Protein AF-A0AA38G8H6-F1 (afdb_monomer_lite)

InterPro domains:
  IPR000591 DEP domain [PF00610] (135-187)
  IPR002109 Glutaredoxin [PF00462] (14-72)
  IPR006869 Domain of unknown function DUF547 [PF04784] (283-342)
  IPR036249 Thioredoxin-like superfamily [SSF52833] (11-94)
  IPR036388 Winged helix-like DNA-binding domain superfamily [G3DSA:1.10.10.10] (117-200)
  IPR036390 Winged helix DNA-binding domain superfamily [SSF46785] (125-184)

Sequence (360 aa):
MNDEREAEEMKGRITLFSRSGCRDCQAIRLFFRERRLKFVEINVDVYPLRRAEVEEKAGTAALPQIFFNEQLFGGIVALNSLRNSGEFEKRLRSVVEKRCPASAPAVPLYGFDDDADDEAADEELKKVNVLRQRLPIQDRFFKMRLLSNCFTGADAVEVLIDELDCGRKKAVEMGKRIAKKNCFSIICRMKMNLKMESIYIGFLNMIQLFPPSVSIFGVLQTIKNPKPAALVAEKIRKIMIAILETYVSDDGCHVDYQRIRLSEEFRRYLNVVQDLQRVDVLALTRAEKLAFFLNIYNSMVIHATIQKVYPDGMLERKEFFNEFLYLIGGYPYSLSEIQNGYSPSKPKTTLQSSETFQAW

Secondary structure (DSSP, 8-state):
----------SS-EEEEE-TT-HHHHHHHHHHHHTT---EEEETTT-TTHHHHHHHHHSS--S-EEEETTEEEESHHHHHHHHHHTHHHHHHHHHHHSPPPTTSPPPP-TTTSS------B-HHHHHHHHHHHHS--EEEEETTEEEEEEEEHHHHHHHHHHHHT--HHHHHHHHHHHHHTT-EEEEE----SSS----EEEEGGG---S-GGG---------BPPPPHHHHHHHHHHHHHHHHHHHB-TTSS-B-HHHHHH-HHHHHHHHHHHHGGG--STTS-HHHHHHHHHHHHHHHHHHHHHHSPPPSSHHHHHHHHHH-EEEETTEEEEHHHHHT---SSS------TTS-----

Organism: Taxus chinensis (NCBI:txid29808)

Structure (mmCIF, N/CA/C/O backbone):
data_AF-A0AA38G8H6-F1
#
_entry.id   AF-A0AA38G8H6-F1
#
loop_
_atom_site.group_PDB
_atom_site.id
_atom_site.type_symbol
_atom_site.label_atom_id
_atom_site.label_alt_id
_atom_site.label_comp_id
_atom_site.label_asym_id
_atom_site.label_entity_id
_atom_site.label_seq_id
_atom_site.pdbx_PDB_ins_code
_atom_site.Cartn_x
_atom_site.Cartn_y
_atom_site.Cartn_z
_atom_site.occupancy
_atom_site.B_iso_or_equiv
_atom_site.auth_seq_id
_atom_site.auth_comp_id
_atom_site.auth_asym_id
_atom_site.auth_atom_id
_atom_site.pdbx_PDB_model_num
ATOM 1 N N . MET A 1 1 ? -31.869 -23.153 33.888 1.00 33.00 1 MET A N 1
ATOM 2 C CA . MET A 1 1 ? -30.405 -23.318 34.044 1.00 33.00 1 MET A CA 1
ATOM 3 C C . MET A 1 1 ? -29.953 -24.222 32.907 1.00 33.00 1 MET A C 1
ATOM 5 O O . MET A 1 1 ? -30.332 -25.378 32.930 1.00 33.00 1 MET A O 1
ATOM 9 N N . ASN A 1 2 ? -29.297 -23.766 31.845 1.00 28.17 2 ASN A N 1
ATOM 10 C CA . ASN A 1 2 ? -28.305 -22.699 31.762 1.00 28.17 2 ASN A CA 1
ATOM 11 C C . ASN A 1 2 ? -28.385 -21.975 30.408 1.00 28.17 2 ASN A C 1
ATOM 13 O O . ASN A 1 2 ? -28.470 -22.627 29.375 1.00 28.17 2 ASN A O 1
ATOM 17 N N . ASP A 1 3 ? -28.331 -20.647 30.498 1.00 31.61 3 ASP A N 1
ATOM 18 C CA . ASP A 1 3 ? -28.136 -19.607 29.483 1.00 31.61 3 ASP A CA 1
ATOM 19 C C . ASP A 1 3 ? -27.525 -20.045 28.133 1.00 31.61 3 ASP A C 1
ATOM 21 O O . ASP A 1 3 ? -26.314 -19.963 27.923 1.00 31.61 3 ASP A O 1
ATOM 25 N N . GLU A 1 4 ? -28.385 -20.341 27.158 1.00 31.81 4 GLU A N 1
ATOM 26 C CA . GLU A 1 4 ? -28.156 -19.946 25.765 1.00 31.81 4 GLU A CA 1
ATOM 27 C C . GLU A 1 4 ? -28.570 -18.474 25.641 1.00 31.81 4 GLU A C 1
ATOM 29 O O . GLU A 1 4 ? -29.695 -18.146 25.273 1.00 31.81 4 GLU A O 1
ATOM 34 N N . ARG A 1 5 ? -27.683 -17.546 26.020 1.00 37.72 5 ARG A N 1
ATOM 35 C CA . ARG A 1 5 ? -27.850 -16.153 25.593 1.00 37.72 5 ARG A CA 1
ATOM 36 C C . ARG A 1 5 ? -27.517 -16.110 24.113 1.00 37.72 5 ARG A C 1
ATOM 38 O O . ARG A 1 5 ? -26.345 -16.025 23.748 1.00 37.72 5 ARG A O 1
ATOM 45 N N . GLU A 1 6 ? -28.556 -16.211 23.289 1.00 38.22 6 GLU A N 1
ATOM 46 C CA . GLU A 1 6 ? -28.556 -15.742 21.909 1.00 38.22 6 GLU A CA 1
ATOM 47 C C . GLU A 1 6 ? -27.757 -14.437 21.866 1.00 38.22 6 GLU A C 1
ATOM 49 O O . GLU A 1 6 ? -28.104 -13.453 22.523 1.00 38.22 6 GLU A O 1
ATOM 54 N N . ALA A 1 7 ? -26.612 -14.449 21.187 1.00 41.38 7 ALA A N 1
ATOM 55 C CA . ALA A 1 7 ? -25.861 -13.232 20.955 1.00 41.38 7 ALA A CA 1
ATOM 56 C C . ALA A 1 7 ? -26.756 -12.340 20.093 1.00 41.38 7 ALA A C 1
ATOM 58 O O . ALA A 1 7 ? -26.840 -12.580 18.891 1.00 41.38 7 ALA A O 1
ATOM 59 N N . GLU A 1 8 ? -27.460 -11.385 20.716 1.00 48.75 8 GLU A N 1
ATOM 60 C CA . GLU A 1 8 ? -28.335 -10.425 20.042 1.00 48.75 8 GLU A CA 1
ATOM 61 C C . GLU A 1 8 ? -27.645 -9.942 18.766 1.00 48.75 8 GLU A C 1
ATOM 63 O O . GLU A 1 8 ? -26.600 -9.281 18.798 1.00 48.75 8 GLU A O 1
ATOM 68 N N . GLU A 1 9 ? -28.182 -10.362 17.624 1.00 56.44 9 GLU A N 1
ATOM 69 C CA . GLU A 1 9 ? -27.594 -10.070 16.331 1.00 56.44 9 GLU A CA 1
ATOM 70 C C . GLU A 1 9 ? -27.786 -8.571 16.078 1.00 56.44 9 GLU A C 1
ATOM 72 O O . GLU A 1 9 ? -28.873 -8.104 15.737 1.00 56.44 9 GLU A O 1
ATOM 77 N N . MET A 1 10 ? -26.740 -7.792 16.364 1.00 65.75 10 MET A N 1
ATOM 78 C CA . MET A 1 10 ? -26.764 -6.336 16.270 1.00 65.75 10 MET A CA 1
ATOM 79 C C . MET A 1 10 ? -27.186 -5.920 14.853 1.00 65.75 10 MET A C 1
ATOM 81 O O . MET A 1 10 ? -26.452 -6.141 13.890 1.00 65.75 10 MET A O 1
ATOM 85 N N . LYS A 1 11 ? -28.382 -5.326 14.721 1.00 75.38 11 LYS A N 1
ATOM 86 C CA . LYS A 1 11 ? -28.947 -4.899 13.425 1.00 75.38 11 LYS A CA 1
ATOM 87 C C . LYS A 1 11 ? -28.261 -3.649 12.862 1.00 75.38 11 LYS A C 1
ATOM 89 O O . LYS A 1 11 ? -28.364 -3.371 11.662 1.00 75.38 11 LYS A O 1
ATOM 94 N N . GLY A 1 12 ? -27.612 -2.877 13.728 1.00 81.25 12 GLY A N 1
ATOM 95 C CA . GLY A 1 12 ? -26.826 -1.695 13.399 1.00 81.25 12 GLY A CA 1
ATOM 96 C C . GLY A 1 12 ? -25.327 -1.975 13.280 1.00 81.25 12 GLY A C 1
ATOM 97 O O . GLY A 1 12 ? -24.876 -3.118 13.258 1.00 81.25 12 GLY A O 1
ATOM 98 N N . ARG A 1 13 ? -24.538 -0.902 13.187 1.00 86.50 13 ARG A N 1
ATOM 99 C CA . ARG A 1 13 ? -23.079 -0.962 13.051 1.00 86.50 13 ARG A CA 1
ATOM 100 C C . ARG A 1 13 ? -22.394 0.037 13.973 1.00 86.50 13 ARG A C 1
ATOM 102 O O . ARG A 1 13 ? -22.798 1.195 14.063 1.00 86.50 13 ARG A O 1
ATOM 109 N N . ILE A 1 14 ? -21.308 -0.410 14.592 1.00 89.19 14 ILE A N 1
ATOM 110 C CA . ILE A 1 14 ? -20.324 0.456 15.240 1.00 89.19 14 ILE A CA 1
ATOM 111 C C . ILE A 1 14 ? -19.177 0.648 14.252 1.00 89.19 14 ILE A C 1
ATOM 113 O O . ILE A 1 14 ? -18.601 -0.342 13.797 1.00 89.19 14 ILE A O 1
ATOM 117 N N . THR A 1 15 ? -18.847 1.894 13.925 1.00 89.81 15 THR A N 1
ATOM 118 C CA . THR A 1 15 ? -17.717 2.219 13.048 1.00 89.81 15 THR A CA 1
ATOM 119 C C . THR A 1 15 ? -16.678 3.015 13.824 1.00 89.81 15 THR A C 1
ATOM 121 O O . THR A 1 15 ? -17.005 4.013 14.465 1.00 89.81 15 THR A O 1
ATOM 124 N N . LEU A 1 16 ? -15.422 2.584 13.763 1.00 90.62 16 LEU A N 1
ATOM 125 C CA . LEU A 1 16 ? -14.282 3.271 14.358 1.00 90.62 16 LEU A CA 1
ATOM 126 C C . LEU A 1 16 ? -13.372 3.791 13.251 1.00 90.62 16 LEU A C 1
ATOM 128 O O . LEU A 1 16 ? -12.768 3.000 12.533 1.00 90.62 16 LEU A O 1
ATOM 132 N N . PHE A 1 17 ? -13.219 5.108 13.157 1.00 90.75 17 PHE A N 1
ATOM 133 C CA . PHE A 1 17 ? -12.153 5.701 12.361 1.00 90.75 17 PHE A CA 1
ATOM 134 C C . PHE A 1 17 ? -10.875 5.781 13.188 1.00 90.75 17 PHE A C 1
ATOM 136 O O . PHE A 1 17 ? -10.857 6.380 14.269 1.00 90.75 17 PHE A O 1
ATOM 143 N N . SER A 1 18 ? -9.807 5.185 12.667 1.00 90.19 18 SER A N 1
ATOM 144 C CA . SER A 1 18 ? -8.531 5.041 13.361 1.00 90.19 18 SER A CA 1
ATOM 1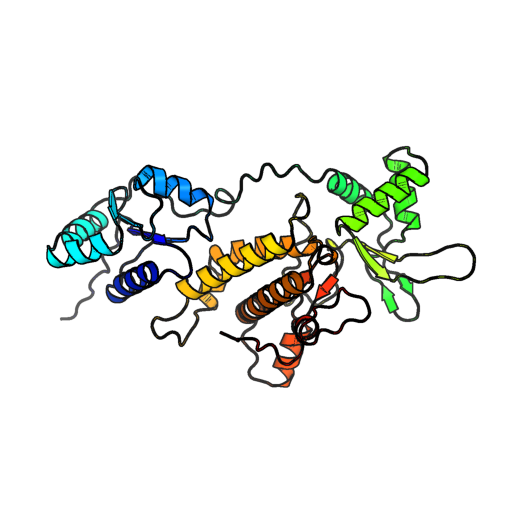45 C C . SER A 1 18 ? -7.351 5.518 12.517 1.00 90.19 18 SER A C 1
ATOM 147 O O . SER A 1 18 ? -7.470 5.821 11.326 1.00 90.19 18 SER A O 1
ATOM 149 N N . ARG A 1 19 ? -6.194 5.615 13.173 1.00 89.75 19 ARG A N 1
ATOM 150 C CA . ARG A 1 19 ? -4.897 5.920 12.567 1.00 89.75 19 ARG A CA 1
ATOM 151 C C . ARG A 1 19 ? -3.846 5.006 13.176 1.00 89.75 19 ARG A C 1
ATOM 153 O O . ARG A 1 19 ? -3.903 4.730 14.376 1.00 89.75 19 ARG A O 1
ATOM 160 N N . SER A 1 20 ? -2.869 4.611 12.377 1.00 85.62 20 SER A N 1
ATOM 161 C CA . SER A 1 20 ? -1.755 3.777 12.823 1.00 85.62 20 SER A CA 1
ATOM 162 C C . SER A 1 20 ? -0.884 4.534 13.833 1.00 85.62 20 SER A C 1
ATOM 164 O O . SER A 1 20 ? -0.687 5.749 13.724 1.00 85.62 20 SER A O 1
ATOM 166 N N . GLY A 1 21 ? -0.367 3.833 14.840 1.00 81.44 21 GLY A N 1
ATOM 167 C CA . GLY A 1 21 ? 0.494 4.382 15.890 1.00 81.44 21 GLY A CA 1
ATOM 168 C C . GLY A 1 21 ? -0.210 5.313 16.885 1.00 81.44 21 GLY A C 1
ATOM 169 O O . GLY A 1 21 ? 0.452 6.048 17.619 1.00 81.44 21 GLY A O 1
ATOM 170 N N . CYS A 1 22 ? -1.545 5.332 16.916 1.00 86.19 22 CYS A N 1
ATOM 171 C CA . CYS A 1 22 ? -2.311 6.188 17.818 1.00 86.19 22 CYS A CA 1
ATOM 172 C C . CYS A 1 22 ? -2.702 5.450 19.110 1.00 86.19 22 CYS A C 1
ATOM 174 O O . CYS A 1 22 ? -3.508 4.520 19.086 1.00 86.19 22 CYS A O 1
ATOM 176 N N . ARG A 1 23 ? -2.192 5.929 20.256 1.00 87.12 23 ARG A N 1
ATOM 177 C CA . ARG A 1 23 ? -2.495 5.371 21.591 1.00 87.12 23 ARG A CA 1
ATOM 178 C C . ARG A 1 23 ? -3.990 5.391 21.917 1.00 87.12 23 ARG A C 1
ATOM 180 O O . ARG A 1 23 ? -4.519 4.416 22.439 1.00 87.12 23 ARG A O 1
ATOM 187 N N . ASP A 1 24 ? -4.682 6.467 21.551 1.00 89.38 24 ASP A N 1
ATOM 188 C CA . ASP A 1 24 ? -6.121 6.602 21.798 1.00 89.38 24 ASP A CA 1
ATOM 189 C C . ASP A 1 24 ? -6.939 5.608 20.960 1.00 89.38 24 ASP A C 1
ATOM 191 O O . ASP A 1 24 ? -7.920 5.050 21.447 1.00 89.38 24 ASP A O 1
ATOM 195 N N . CYS A 1 25 ? -6.519 5.333 19.716 1.00 88.44 25 CYS A N 1
ATOM 196 C CA . CYS A 1 25 ? -7.152 4.304 18.884 1.00 88.44 25 CYS A CA 1
ATOM 197 C C . CYS A 1 25 ? -6.988 2.920 19.518 1.00 88.44 25 CYS A C 1
ATOM 199 O O . CYS A 1 25 ? -7.953 2.161 19.592 1.00 88.44 25 CYS A O 1
ATOM 201 N N . GLN A 1 26 ? -5.791 2.614 20.027 1.00 86.81 26 GLN A N 1
ATOM 202 C CA . GLN A 1 26 ? -5.511 1.350 20.707 1.00 86.81 26 GLN A CA 1
ATOM 203 C C . GLN A 1 26 ? -6.385 1.167 21.957 1.00 86.81 26 GLN A C 1
ATOM 205 O O . GLN A 1 26 ? -6.967 0.101 22.140 1.00 86.81 26 GLN A O 1
ATOM 210 N N . ALA A 1 27 ? -6.550 2.214 22.772 1.00 88.25 27 ALA A N 1
ATOM 211 C CA . ALA A 1 27 ? -7.408 2.165 23.955 1.00 88.25 27 ALA A CA 1
ATOM 212 C C . ALA A 1 27 ? -8.880 1.864 23.608 1.00 88.25 27 ALA A C 1
ATOM 214 O O . ALA A 1 27 ? -9.531 1.083 24.300 1.00 88.25 27 ALA A O 1
ATOM 215 N N . ILE A 1 28 ? -9.405 2.435 22.516 1.00 89.00 28 ILE A N 1
ATOM 216 C CA . ILE A 1 28 ? -10.780 2.162 22.059 1.00 89.00 28 ILE A CA 1
ATOM 217 C C . ILE A 1 28 ? -10.918 0.732 21.526 1.00 89.00 28 ILE A C 1
ATOM 219 O O . ILE A 1 28 ? -11.908 0.068 21.835 1.00 89.00 28 ILE A O 1
ATOM 223 N N . ARG A 1 29 ? -9.936 0.240 20.754 1.00 88.00 29 ARG A N 1
ATOM 224 C CA . ARG A 1 29 ? -9.929 -1.147 20.255 1.00 88.00 29 ARG A CA 1
ATOM 225 C C . ARG A 1 29 ? -10.005 -2.138 21.416 1.00 88.00 29 ARG A C 1
ATOM 227 O O . ARG A 1 29 ? -10.870 -3.011 21.398 1.00 88.00 29 ARG A O 1
ATOM 234 N N . LEU A 1 30 ? -9.152 -1.960 22.429 1.00 87.06 30 LEU A N 1
ATOM 235 C CA . LEU A 1 30 ? -9.146 -2.790 23.637 1.00 87.06 30 LEU A CA 1
ATOM 236 C C . LEU A 1 30 ? -10.503 -2.740 24.342 1.00 87.06 30 LEU A C 1
ATOM 238 O O . LEU A 1 30 ? -11.101 -3.780 24.593 1.00 87.06 30 LEU A O 1
ATOM 242 N N . PHE A 1 31 ? -11.059 -1.544 24.545 1.00 87.94 31 PHE A N 1
ATOM 243 C CA . PHE A 1 31 ? -12.364 -1.383 25.185 1.00 87.94 31 PHE A CA 1
ATOM 244 C C . PHE A 1 31 ? -13.502 -2.116 24.447 1.00 87.94 31 PHE A C 1
ATOM 246 O O . PHE A 1 31 ? -14.348 -2.759 25.073 1.00 87.94 31 PHE A O 1
ATOM 253 N N . PHE A 1 32 ? -13.544 -2.045 23.112 1.00 88.06 32 PHE A N 1
ATOM 254 C CA . PHE A 1 32 ? -14.550 -2.766 22.329 1.00 88.06 32 PHE A CA 1
ATOM 255 C C . PHE A 1 32 ? -14.337 -4.285 22.349 1.00 88.06 32 PHE A C 1
ATOM 257 O O . PHE A 1 32 ? -15.322 -5.024 22.427 1.00 88.06 32 PHE A O 1
ATOM 264 N N . ARG A 1 33 ? -13.081 -4.754 22.335 1.00 85.25 33 ARG A N 1
ATOM 265 C CA . ARG A 1 33 ? -12.733 -6.181 22.449 1.00 85.25 33 ARG A CA 1
ATOM 266 C C . ARG A 1 33 ? -13.090 -6.755 23.820 1.00 85.25 33 ARG A C 1
ATOM 268 O O . ARG A 1 33 ? -13.756 -7.787 23.875 1.00 85.25 33 ARG A O 1
ATOM 275 N N . GLU A 1 34 ? -12.754 -6.055 24.904 1.00 86.31 34 GLU A N 1
ATOM 276 C CA . GLU A 1 34 ? -13.102 -6.431 26.284 1.00 86.31 34 GLU A CA 1
ATOM 277 C C . GLU A 1 34 ? -14.615 -6.618 26.455 1.00 86.31 34 GLU A C 1
ATOM 279 O O . GLU A 1 34 ? -15.073 -7.563 27.099 1.00 86.31 34 GLU A O 1
ATOM 284 N N . ARG A 1 35 ? -15.410 -5.750 25.819 1.00 84.44 35 ARG A N 1
ATOM 285 C CA . ARG A 1 35 ? -16.879 -5.818 25.830 1.00 84.44 35 ARG A CA 1
ATOM 286 C C . ARG A 1 35 ? -17.479 -6.748 24.775 1.00 84.44 35 ARG A C 1
ATOM 288 O O . ARG A 1 35 ? -18.701 -6.835 24.684 1.00 84.44 35 ARG A O 1
ATOM 295 N N . ARG A 1 36 ? -16.648 -7.440 23.987 1.00 84.62 36 ARG A N 1
ATOM 296 C CA . ARG A 1 36 ? -17.052 -8.346 22.896 1.00 84.62 36 ARG A CA 1
ATOM 297 C C . ARG A 1 36 ? -17.989 -7.688 21.876 1.00 84.62 36 ARG A C 1
ATOM 299 O O . ARG A 1 36 ? -18.869 -8.340 21.313 1.00 84.62 36 ARG A O 1
ATOM 306 N N . LEU A 1 37 ? -17.802 -6.392 21.628 1.00 85.75 37 LEU A N 1
ATOM 307 C CA . LEU A 1 37 ? -18.595 -5.643 20.660 1.00 85.75 37 LEU A CA 1
ATOM 308 C C . LEU A 1 37 ? -18.069 -5.890 19.246 1.00 85.75 37 LEU A C 1
ATOM 310 O O . LEU A 1 37 ? -16.871 -5.783 18.987 1.00 85.75 37 LEU A O 1
ATOM 314 N N . LYS A 1 38 ? -18.973 -6.183 18.309 1.00 85.06 38 LYS A N 1
ATOM 315 C CA . LYS A 1 38 ? -18.641 -6.238 16.881 1.00 85.06 38 LYS A CA 1
ATOM 316 C C . LYS A 1 38 ? -18.587 -4.810 16.336 1.00 85.06 38 LYS A C 1
ATOM 318 O O . LYS A 1 38 ? -19.580 -4.089 16.399 1.00 85.06 38 LYS A O 1
ATOM 323 N N . PHE A 1 39 ? -17.444 -4.407 15.791 1.00 88.44 39 PHE A N 1
ATOM 324 C CA . PHE A 1 39 ? -17.262 -3.099 15.163 1.00 88.44 39 PHE A CA 1
ATOM 325 C C . PHE A 1 39 ? -16.478 -3.219 13.854 1.00 88.44 39 PHE A C 1
ATOM 327 O O . PHE A 1 39 ? -15.740 -4.181 13.645 1.00 88.44 39 PHE A O 1
ATOM 334 N N . VAL A 1 40 ? -16.664 -2.238 12.974 1.00 86.94 40 VAL A N 1
ATOM 335 C CA . VAL A 1 40 ? -15.916 -2.077 11.726 1.00 86.94 40 VAL A CA 1
ATOM 336 C C . VAL A 1 40 ? -14.875 -0.992 11.940 1.00 86.94 40 VAL A C 1
ATOM 338 O O . VAL A 1 40 ? -15.208 0.126 12.331 1.00 86.94 40 VAL A O 1
ATOM 341 N N . GLU A 1 41 ? -13.616 -1.317 11.685 1.00 87.06 41 GLU A N 1
ATOM 342 C CA . GLU A 1 41 ? -12.522 -0.359 11.761 1.00 87.06 41 GLU A CA 1
ATOM 343 C C . GLU A 1 41 ? -12.187 0.190 10.371 1.00 87.06 41 GLU A C 1
ATOM 345 O O . GLU A 1 41 ? -12.021 -0.568 9.419 1.00 87.06 41 GLU A O 1
ATOM 350 N N . ILE A 1 42 ? -12.067 1.513 10.260 1.00 87.94 42 ILE A N 1
ATOM 351 C CA . ILE A 1 42 ? -11.634 2.212 9.051 1.00 87.94 42 ILE A CA 1
ATOM 352 C C . ILE A 1 42 ? -10.355 2.974 9.390 1.00 87.94 42 ILE A C 1
ATOM 354 O O . ILE A 1 42 ? -10.391 4.073 9.949 1.00 87.94 42 ILE A O 1
ATOM 358 N N . ASN A 1 43 ? -9.207 2.381 9.061 1.00 87.12 43 ASN A N 1
ATOM 359 C CA . ASN A 1 43 ? -7.915 3.029 9.260 1.00 87.12 43 ASN A CA 1
ATOM 360 C C . ASN A 1 43 ? -7.641 4.016 8.117 1.00 87.12 43 ASN A C 1
ATOM 362 O O . ASN A 1 43 ? -7.499 3.620 6.961 1.00 87.12 43 ASN A O 1
ATOM 366 N N . VAL A 1 44 ? -7.529 5.303 8.435 1.00 86.75 44 VAL A N 1
ATOM 367 C CA . VAL A 1 44 ? -7.352 6.375 7.443 1.00 86.75 44 VAL A CA 1
ATOM 368 C C . VAL A 1 44 ? -5.983 6.319 6.747 1.00 86.75 44 VAL A C 1
ATOM 370 O O . VAL A 1 44 ? -5.846 6.815 5.633 1.00 86.75 44 VAL A O 1
ATOM 373 N N . ASP A 1 45 ? -4.975 5.667 7.335 1.00 82.56 45 ASP A N 1
ATOM 374 C CA . ASP A 1 45 ? -3.697 5.435 6.646 1.00 82.56 45 ASP A CA 1
ATOM 375 C C . ASP A 1 45 ? -3.815 4.362 5.554 1.00 82.56 45 ASP A C 1
ATOM 377 O O . ASP A 1 45 ? -3.072 4.398 4.573 1.00 82.56 45 ASP A O 1
ATOM 381 N N . VAL A 1 46 ? -4.749 3.419 5.723 1.00 79.44 46 VAL A N 1
ATOM 382 C CA . VAL A 1 46 ? -5.079 2.391 4.725 1.00 79.44 46 VAL A CA 1
ATOM 383 C C . VAL A 1 46 ? -6.086 2.932 3.713 1.00 79.44 46 VAL A C 1
ATOM 385 O O . VAL A 1 46 ? -5.978 2.601 2.538 1.00 79.44 46 VAL A O 1
ATOM 388 N N . TYR A 1 47 ? -7.028 3.779 4.146 1.00 81.88 47 TYR A N 1
ATOM 389 C CA . TYR A 1 47 ? -8.073 4.415 3.333 1.00 81.88 47 TYR A CA 1
ATOM 390 C C . TYR A 1 47 ? -7.945 5.955 3.342 1.00 81.88 47 TYR A C 1
ATOM 392 O O . TYR A 1 47 ? -8.754 6.626 3.990 1.00 81.88 47 TYR A O 1
ATOM 400 N N . PRO A 1 48 ? -6.978 6.554 2.618 1.00 79.19 48 PRO A N 1
ATOM 401 C CA . PRO A 1 48 ? -6.744 8.001 2.665 1.00 79.19 48 PRO A CA 1
ATOM 402 C C . PRO A 1 48 ? -7.961 8.855 2.281 1.00 79.19 48 PRO A C 1
ATOM 404 O O . PRO A 1 48 ? -8.210 9.879 2.917 1.00 79.19 48 PRO A O 1
ATOM 407 N N . LEU A 1 49 ? -8.759 8.420 1.296 1.00 79.38 49 LEU A N 1
ATOM 408 C CA . LEU A 1 49 ? -9.961 9.133 0.829 1.00 79.38 49 LEU A CA 1
ATOM 409 C C . LEU A 1 49 ? -11.038 9.261 1.912 1.00 79.38 49 LEU A C 1
ATOM 411 O O . LEU A 1 49 ? -11.768 10.249 1.966 1.00 79.38 49 LEU A O 1
ATOM 415 N N . ARG A 1 50 ? -11.093 8.298 2.836 1.00 82.12 50 ARG A N 1
ATOM 416 C CA . ARG A 1 50 ? -12.053 8.301 3.945 1.00 82.12 50 ARG A CA 1
ATOM 417 C C . ARG A 1 50 ? -11.757 9.401 4.969 1.00 82.12 50 ARG A C 1
ATOM 419 O O . ARG A 1 50 ? -12.599 9.676 5.815 1.00 82.12 50 ARG A O 1
ATOM 426 N N . ARG A 1 51 ? -10.608 10.085 4.881 1.00 83.81 51 ARG A N 1
ATOM 427 C CA . ARG A 1 51 ? -10.310 11.265 5.708 1.00 83.81 51 ARG A CA 1
ATOM 428 C C . ARG A 1 51 ? -11.301 12.402 5.472 1.00 83.81 51 ARG A C 1
ATOM 430 O O . ARG A 1 51 ? -11.727 13.020 6.441 1.00 83.81 51 ARG A O 1
ATOM 437 N N . ALA A 1 52 ? -11.676 12.638 4.213 1.00 84.88 52 ALA A N 1
ATOM 438 C CA . ALA A 1 52 ? -12.648 13.668 3.856 1.00 84.88 52 ALA A CA 1
ATOM 439 C C . ALA A 1 52 ? -14.030 13.352 4.448 1.00 84.88 52 ALA A C 1
ATOM 441 O O . ALA A 1 52 ? -14.675 14.233 5.003 1.00 84.88 52 ALA A O 1
ATOM 442 N N . GLU A 1 53 ? -14.434 12.076 4.430 1.00 83.94 53 GLU A N 1
ATOM 443 C CA . GLU A 1 53 ? -15.683 11.628 5.059 1.00 83.94 53 GLU A CA 1
ATOM 444 C C . GLU A 1 53 ? -15.680 11.869 6.576 1.00 83.94 53 GLU A C 1
ATOM 446 O O . GLU A 1 53 ? -16.694 12.283 7.137 1.00 83.94 53 GLU A O 1
ATOM 451 N N . VAL A 1 54 ? -14.549 11.637 7.255 1.00 85.62 54 VAL A N 1
ATOM 452 C CA . VAL A 1 54 ? -14.423 11.942 8.690 1.00 85.62 54 VAL A CA 1
ATOM 453 C C . VAL A 1 54 ? -14.578 13.436 8.937 1.00 85.62 54 VAL A C 1
ATOM 455 O O . VAL A 1 54 ? -15.294 13.825 9.851 1.00 85.62 54 VAL A O 1
ATOM 458 N N . GLU A 1 55 ? -13.932 14.271 8.132 1.00 87.44 55 GLU A N 1
ATOM 459 C CA . GLU A 1 55 ? -13.983 15.721 8.302 1.00 87.44 55 GLU A CA 1
ATOM 460 C C . GLU A 1 55 ? -15.388 16.281 8.041 1.00 87.44 55 GLU A C 1
ATOM 462 O O . GLU A 1 55 ? -15.876 17.087 8.830 1.00 87.44 55 GLU A O 1
ATOM 467 N N . GLU A 1 56 ? -16.081 15.775 7.018 1.00 86.69 56 GLU A N 1
ATOM 468 C CA . GLU A 1 56 ? -17.468 16.128 6.702 1.00 86.69 56 GLU A CA 1
ATOM 469 C C . GLU A 1 56 ? -18.441 15.691 7.808 1.00 86.69 56 GLU A C 1
ATOM 471 O O . GLU A 1 56 ? -19.259 16.486 8.272 1.00 86.69 56 GLU A O 1
ATOM 476 N N . LYS A 1 57 ? -18.351 14.434 8.266 1.00 83.75 57 LYS A N 1
ATOM 477 C CA . LYS A 1 57 ? -19.317 13.865 9.222 1.00 83.75 57 LYS A CA 1
ATOM 478 C C . LYS A 1 57 ? -19.023 14.218 10.677 1.00 83.75 57 LYS A C 1
ATOM 480 O O . LYS A 1 57 ? -19.952 14.334 11.474 1.00 83.75 57 LYS A O 1
ATOM 485 N N . ALA A 1 58 ? -17.750 14.335 11.051 1.00 83.38 58 ALA A N 1
ATOM 486 C CA . ALA A 1 58 ? -17.339 14.634 12.422 1.00 83.38 58 ALA A CA 1
ATOM 487 C C . ALA A 1 58 ? -17.079 16.128 12.664 1.00 83.38 58 ALA A C 1
ATOM 489 O O . ALA A 1 58 ? -16.961 16.539 13.818 1.00 83.38 58 ALA A O 1
ATOM 490 N N . GLY A 1 59 ? -16.950 16.936 11.604 1.00 83.44 59 GLY A N 1
ATOM 491 C CA . GLY A 1 59 ? -16.561 18.347 11.695 1.00 83.44 59 GLY A CA 1
ATOM 492 C C . GLY A 1 59 ? -15.113 18.558 12.156 1.00 83.44 59 GLY A C 1
ATOM 493 O O . GLY A 1 59 ? -14.723 19.672 12.500 1.00 83.44 59 GLY A O 1
ATOM 494 N N . THR A 1 60 ? -14.312 17.492 12.225 1.00 83.00 60 THR A N 1
ATOM 495 C CA . THR A 1 60 ? -12.912 17.538 12.649 1.00 83.00 60 THR A CA 1
ATOM 496 C C . THR A 1 60 ? -12.099 16.435 11.983 1.00 83.00 60 THR A C 1
ATOM 498 O O . THR A 1 60 ? -12.569 15.313 11.820 1.00 83.00 60 THR A O 1
ATOM 501 N N . ALA A 1 61 ? -10.839 16.732 11.664 1.00 82.62 61 ALA A N 1
ATOM 502 C CA . ALA A 1 61 ? -9.867 15.749 11.186 1.00 82.62 61 ALA A CA 1
ATOM 503 C C . ALA A 1 61 ? -9.178 14.964 12.328 1.00 82.62 61 ALA A C 1
ATOM 505 O O . ALA A 1 61 ? -8.286 14.143 12.080 1.00 82.62 61 ALA A O 1
ATOM 506 N N . ALA A 1 62 ? -9.536 15.233 13.591 1.00 85.88 62 ALA A N 1
ATOM 507 C CA . ALA A 1 62 ? -8.972 14.546 14.747 1.00 85.88 62 ALA A CA 1
ATOM 508 C C . ALA A 1 62 ? -9.471 13.094 14.819 1.00 85.88 62 ALA A C 1
ATOM 510 O O . ALA A 1 62 ? -10.666 12.841 14.720 1.00 85.88 62 ALA A O 1
ATOM 511 N N . LEU A 1 63 ? -8.553 12.150 15.045 1.00 87.94 63 LEU A N 1
ATOM 512 C CA . LEU A 1 63 ? -8.836 10.721 15.242 1.00 87.94 63 LEU A CA 1
ATOM 513 C C . LEU A 1 63 ? -8.327 10.298 16.626 1.00 87.94 63 LEU A C 1
ATOM 515 O O . LEU A 1 63 ? -7.302 10.847 17.050 1.00 87.94 63 LEU A O 1
ATOM 519 N N . PRO A 1 64 ? -8.949 9.306 17.288 1.00 90.88 64 PRO A N 1
ATOM 520 C CA . PRO A 1 64 ? -10.047 8.447 16.809 1.00 90.88 64 PRO A CA 1
ATOM 521 C C . PRO A 1 64 ? -11.427 9.118 16.801 1.00 90.88 64 PRO A C 1
ATOM 523 O O . PRO A 1 64 ? -11.676 10.015 17.602 1.00 90.88 64 PRO A O 1
ATOM 526 N N . GLN A 1 65 ? -12.336 8.626 15.949 1.00 91.19 65 GLN A N 1
ATOM 527 C CA . GLN A 1 65 ? -13.765 8.979 15.971 1.00 91.19 65 GLN A CA 1
ATOM 528 C C . GLN A 1 65 ? -14.634 7.724 15.911 1.00 91.19 65 GLN A C 1
ATOM 530 O O . GLN A 1 65 ? -14.451 6.873 15.040 1.00 91.19 65 GLN A O 1
ATOM 535 N N . ILE A 1 66 ? -15.590 7.618 16.831 1.00 90.94 66 ILE A N 1
ATOM 536 C CA . ILE A 1 66 ? -16.555 6.522 16.908 1.00 90.94 66 ILE A CA 1
ATOM 537 C C . ILE A 1 66 ? -17.890 6.998 16.336 1.00 90.94 66 ILE A C 1
ATOM 539 O O . ILE A 1 66 ? -18.381 8.075 16.682 1.00 90.94 66 ILE A O 1
ATOM 543 N N . PHE A 1 67 ? -18.503 6.153 15.516 1.00 89.19 67 PHE A N 1
ATOM 544 C CA . PHE A 1 67 ? -19.861 6.310 15.019 1.00 89.19 67 PHE A CA 1
ATOM 545 C C . PHE A 1 67 ? -20.713 5.113 15.429 1.00 89.19 67 PHE A C 1
ATOM 547 O O . PHE A 1 67 ? -20.298 3.957 15.329 1.00 89.19 67 PHE A O 1
ATOM 554 N N . PHE A 1 68 ? -21.934 5.410 15.854 1.00 87.44 68 PHE A N 1
ATOM 555 C CA . PHE A 1 68 ? -22.993 4.435 16.061 1.00 87.44 68 PHE A CA 1
ATOM 556 C C . PHE A 1 68 ? -24.027 4.649 14.962 1.00 87.44 68 PHE A C 1
ATOM 558 O O . PHE A 1 68 ? -24.753 5.645 14.979 1.00 87.44 68 PHE A O 1
ATOM 565 N N . ASN A 1 69 ? -24.082 3.739 13.989 1.00 85.56 69 ASN A N 1
ATOM 566 C CA . ASN A 1 69 ? -24.812 3.942 12.740 1.00 85.56 69 ASN A CA 1
ATOM 567 C C . ASN A 1 69 ? -24.356 5.246 12.048 1.00 85.56 69 ASN A C 1
ATOM 569 O O . ASN A 1 69 ? -23.202 5.360 11.647 1.00 85.56 69 ASN A O 1
ATOM 573 N N . GLU A 1 70 ? -25.237 6.235 11.920 1.00 82.44 70 GLU A N 1
ATOM 574 C CA . GLU A 1 70 ? -24.951 7.562 11.348 1.00 82.44 70 GLU A CA 1
ATOM 575 C C . GLU A 1 70 ? -24.561 8.614 12.399 1.00 82.44 70 GLU A C 1
ATOM 577 O O . GLU A 1 70 ? -24.105 9.699 12.052 1.00 82.44 70 GLU A O 1
ATOM 582 N N . GLN A 1 71 ? -24.735 8.313 13.689 1.00 83.12 71 GLN A N 1
ATOM 583 C CA . GLN A 1 71 ? -24.530 9.285 14.757 1.00 83.12 71 GLN A CA 1
ATOM 584 C C . GLN A 1 71 ? -23.078 9.295 15.221 1.00 83.12 71 GLN A C 1
ATOM 586 O O . GLN A 1 71 ? -22.552 8.278 15.685 1.00 83.12 71 GLN A O 1
ATOM 591 N N . LEU A 1 72 ? -22.459 10.476 15.173 1.00 85.62 72 LEU A N 1
ATOM 592 C CA . LEU A 1 72 ? -21.162 10.707 15.790 1.00 85.62 72 LEU A CA 1
ATOM 593 C C . LEU A 1 72 ? -21.276 10.531 17.308 1.00 85.62 72 LEU A C 1
ATOM 595 O O . LEU A 1 72 ? -22.104 11.148 17.987 1.00 85.62 72 LEU A O 1
ATOM 599 N N . PHE A 1 73 ? -20.414 9.677 17.837 1.00 84.31 73 PHE A N 1
ATOM 600 C CA . PHE A 1 73 ? -20.215 9.520 19.267 1.00 84.31 73 PHE A CA 1
ATOM 601 C C . PHE A 1 73 ? -19.040 10.366 19.763 1.00 84.31 73 PHE A C 1
ATOM 603 O O . PHE A 1 73 ? -19.107 10.927 20.853 1.00 84.31 73 PHE A O 1
ATOM 610 N N . GLY A 1 74 ? -17.998 10.500 18.938 1.00 86.62 74 GLY A N 1
ATOM 611 C CA . GLY A 1 74 ? -16.800 11.285 19.225 1.00 86.62 74 GLY A CA 1
ATOM 612 C C . GLY A 1 74 ? -15.562 10.414 19.452 1.00 86.62 74 GLY A C 1
ATOM 613 O O . GLY A 1 74 ? -15.564 9.216 19.167 1.00 86.62 74 GLY A O 1
ATOM 614 N N . GLY A 1 75 ? -14.493 11.020 19.968 1.00 87.94 75 GLY A N 1
ATOM 615 C CA . GLY A 1 75 ? -13.231 10.333 20.256 1.00 87.94 75 GLY A CA 1
ATOM 616 C C . GLY A 1 75 ? -13.136 9.741 21.666 1.00 87.94 75 GLY A C 1
ATOM 617 O O . GLY A 1 75 ? -14.131 9.542 22.363 1.00 87.94 75 GLY A O 1
ATOM 618 N N . ILE A 1 76 ? -11.902 9.503 22.119 1.00 85.31 76 ILE A N 1
ATOM 619 C CA . ILE A 1 76 ? -11.619 8.879 23.425 1.00 85.31 76 ILE A CA 1
ATOM 620 C C . ILE A 1 76 ? -12.162 9.692 24.613 1.00 85.31 76 ILE A C 1
ATOM 622 O O . ILE A 1 76 ? -12.642 9.123 25.591 1.00 85.31 76 ILE A O 1
ATOM 626 N N . VAL A 1 77 ? -12.132 11.026 24.523 1.00 86.12 77 VAL A N 1
ATOM 627 C CA . VAL A 1 77 ? -12.625 11.916 25.586 1.00 86.12 77 VAL A CA 1
ATOM 628 C C . VAL A 1 77 ? -14.132 11.748 25.756 1.00 86.12 77 VAL A C 1
ATOM 630 O O . VAL A 1 77 ? -14.600 11.524 26.869 1.00 86.12 77 VAL A O 1
ATOM 633 N N . ALA A 1 78 ? -14.876 11.763 24.646 1.00 85.06 78 ALA A N 1
ATOM 634 C CA . ALA A 1 78 ? -16.316 11.528 24.652 1.00 85.06 78 ALA A CA 1
ATOM 635 C C . ALA A 1 78 ? -16.645 10.132 25.199 1.00 85.06 78 ALA A C 1
ATOM 637 O O . ALA A 1 78 ? -17.531 9.997 26.039 1.00 85.06 78 ALA A O 1
ATOM 638 N N . LEU A 1 79 ? -15.877 9.106 24.813 1.00 85.31 79 LEU A N 1
ATOM 639 C CA . LEU A 1 79 ? -16.039 7.753 25.344 1.00 85.31 79 LEU A CA 1
ATOM 640 C C . LEU A 1 79 ? -15.864 7.690 26.864 1.00 85.31 79 LEU A C 1
ATOM 642 O O . LEU A 1 79 ? -16.708 7.109 27.546 1.00 85.31 79 LEU A O 1
ATOM 646 N N . ASN A 1 80 ? -14.827 8.325 27.407 1.00 85.25 80 ASN A N 1
ATOM 647 C CA . ASN A 1 80 ? -14.577 8.334 28.847 1.00 85.25 80 ASN A CA 1
ATOM 648 C C . ASN A 1 80 ? -15.642 9.120 29.626 1.00 85.25 80 ASN A C 1
ATOM 650 O O . ASN A 1 80 ? -16.109 8.645 30.663 1.00 85.25 80 ASN A O 1
ATOM 654 N N . SER A 1 81 ? -16.065 10.284 29.125 1.00 83.56 81 SER A N 1
ATOM 655 C CA . SER A 1 81 ? -17.121 11.089 29.751 1.00 83.56 81 SER A CA 1
ATOM 656 C C . SER A 1 81 ? -18.465 10.358 29.756 1.00 83.56 81 SER A C 1
ATOM 658 O O . SER A 1 81 ? -19.134 10.273 30.786 1.00 83.56 81 SER A O 1
ATOM 660 N N . LEU A 1 82 ? -18.848 9.782 28.615 1.00 74.69 82 LEU A N 1
ATOM 661 C CA . LEU A 1 82 ? -20.159 9.165 28.443 1.00 74.69 82 LEU A CA 1
ATOM 662 C C . LEU A 1 82 ? -20.263 7.794 29.115 1.00 74.69 82 LEU A C 1
ATOM 664 O O . LEU A 1 82 ? -21.359 7.410 29.531 1.00 74.69 82 LEU A O 1
ATOM 668 N N . ARG A 1 83 ? -19.139 7.095 29.321 1.00 73.06 83 ARG A N 1
ATOM 669 C CA . ARG A 1 83 ? -19.080 5.873 30.137 1.00 73.06 83 ARG A CA 1
ATOM 670 C C . ARG A 1 83 ? -19.563 6.119 31.566 1.00 73.06 83 ARG A C 1
ATOM 672 O O . ARG A 1 83 ? -20.312 5.306 32.095 1.00 73.06 83 ARG A O 1
ATOM 679 N N . ASN A 1 84 ? -19.191 7.255 32.155 1.00 74.19 84 ASN A N 1
ATOM 680 C CA . ASN A 1 84 ? -19.569 7.600 33.529 1.00 74.19 84 ASN A CA 1
ATOM 681 C C . ASN A 1 84 ? -21.042 8.036 33.645 1.00 74.19 84 ASN A C 1
ATOM 683 O O . ASN A 1 84 ? -21.620 7.965 34.723 1.00 74.19 84 ASN A O 1
ATOM 687 N N . SER A 1 85 ? -21.654 8.465 32.537 1.00 77.19 85 SER A N 1
ATOM 688 C CA . SER A 1 85 ? -23.045 8.944 32.488 1.00 77.19 85 SER A CA 1
ATOM 689 C C . SER A 1 85 ? -24.088 7.859 32.173 1.00 77.19 85 SER A C 1
ATOM 691 O O . SER A 1 85 ? -25.286 8.116 32.261 1.00 77.19 85 SER A O 1
ATOM 693 N N . GLY A 1 86 ? -23.660 6.662 31.748 1.00 76.50 86 GLY A N 1
ATOM 694 C CA . GLY A 1 86 ? -24.555 5.599 31.266 1.00 76.50 86 GLY A CA 1
ATOM 695 C C . GLY A 1 86 ? -25.130 5.824 29.857 1.00 76.50 86 GLY A C 1
ATOM 696 O O . GLY A 1 86 ? -25.832 4.956 29.332 1.00 76.50 86 GLY A O 1
ATOM 697 N N . GLU A 1 87 ? -24.813 6.945 29.199 1.00 79.94 87 GLU A N 1
ATOM 698 C CA . GLU A 1 87 ? -25.289 7.253 27.844 1.00 79.94 87 GLU A CA 1
ATOM 699 C C . GLU A 1 87 ? -24.738 6.276 26.790 1.00 79.94 87 GLU A C 1
ATOM 701 O O . GLU A 1 87 ? -25.418 5.980 25.806 1.00 79.94 87 GLU A O 1
ATOM 706 N N . PHE A 1 88 ? -23.549 5.708 27.027 1.00 82.25 88 PHE A N 1
ATOM 707 C CA . PHE A 1 88 ? -22.960 4.683 26.160 1.00 82.25 88 PHE A CA 1
ATOM 708 C C . PHE A 1 88 ? -23.903 3.485 25.962 1.00 82.25 88 PHE A C 1
ATOM 710 O O . PHE A 1 88 ? -24.204 3.126 24.828 1.00 82.25 88 PHE A 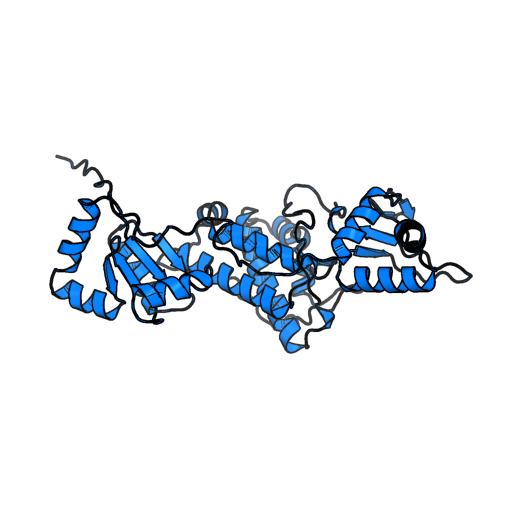O 1
ATOM 717 N N . GLU A 1 89 ? -24.445 2.920 27.046 1.00 82.19 89 GLU A N 1
ATOM 718 C CA . GLU A 1 89 ? -25.365 1.771 26.979 1.00 82.19 89 GLU A CA 1
ATOM 719 C C . GLU A 1 89 ? -26.669 2.121 26.260 1.00 82.19 89 GLU A C 1
ATOM 721 O O . GLU A 1 89 ? -27.241 1.311 25.532 1.00 82.19 89 GLU A O 1
ATOM 726 N N . LYS A 1 90 ? -27.144 3.359 26.435 1.00 82.25 90 LYS A N 1
ATOM 727 C CA . LYS A 1 90 ? -28.348 3.846 25.760 1.00 82.25 90 LYS A CA 1
ATOM 728 C C . LYS A 1 90 ? -28.154 3.896 24.242 1.00 82.25 90 LYS A C 1
ATOM 730 O O . LYS A 1 90 ? -29.057 3.504 23.505 1.00 82.25 90 LYS A O 1
ATOM 735 N N . ARG A 1 91 ? -26.991 4.360 23.775 1.00 79.06 91 ARG A N 1
ATOM 736 C CA . ARG A 1 91 ? -26.661 4.385 22.341 1.00 79.06 91 ARG A CA 1
ATOM 737 C C . ARG A 1 91 ? -26.305 3.006 21.797 1.00 79.06 91 ARG A C 1
ATOM 739 O O . ARG A 1 91 ? -26.635 2.710 20.658 1.00 79.06 91 ARG A O 1
ATOM 746 N N . LEU A 1 92 ? -25.712 2.136 22.608 1.00 82.44 92 LEU A N 1
ATOM 747 C CA . LEU A 1 92 ? -25.473 0.754 22.208 1.00 82.44 92 LEU A CA 1
ATOM 748 C C . LEU A 1 92 ? -26.796 0.011 21.968 1.00 82.44 92 LEU A C 1
ATOM 750 O O . LEU A 1 92 ? -26.957 -0.615 20.924 1.00 82.44 92 LEU A O 1
ATOM 754 N N . ARG A 1 93 ? -27.782 0.162 22.865 1.00 80.44 93 ARG A N 1
ATOM 755 C CA . ARG A 1 93 ? -29.133 -0.398 22.671 1.00 80.44 93 ARG A CA 1
ATOM 756 C C . ARG A 1 93 ? -29.791 0.091 21.384 1.00 80.44 93 ARG A C 1
ATOM 758 O O . ARG A 1 93 ? -30.354 -0.709 20.646 1.00 80.44 93 ARG A O 1
ATOM 765 N N . SER A 1 94 ? -29.658 1.379 21.057 1.00 76.81 94 SER A N 1
ATOM 766 C CA . SER A 1 94 ? -30.240 1.909 19.818 1.00 76.81 94 SER A CA 1
ATOM 767 C C . SER A 1 94 ? -29.614 1.303 18.554 1.00 76.81 94 SER A C 1
ATOM 769 O O . SER A 1 94 ? -30.294 1.198 17.534 1.00 76.81 94 SER A O 1
ATOM 771 N N . VAL A 1 95 ? -28.353 0.868 18.617 1.00 78.69 95 VAL A N 1
ATOM 772 C CA . VAL A 1 95 ? -27.648 0.177 17.522 1.00 78.69 95 VAL A CA 1
ATOM 773 C C . VAL A 1 95 ? -28.074 -1.287 17.424 1.00 78.69 95 VAL A C 1
ATOM 775 O O . VAL A 1 95 ? -28.150 -1.823 16.323 1.00 78.69 95 VAL A O 1
ATOM 778 N N . VAL A 1 96 ? -28.387 -1.936 18.545 1.00 77.75 96 VAL A N 1
ATOM 779 C CA . VAL A 1 96 ? -28.941 -3.299 18.543 1.00 77.75 96 VAL A CA 1
ATOM 780 C C . VAL A 1 96 ? -30.354 -3.307 17.946 1.00 77.75 96 VAL A C 1
ATOM 782 O O . VAL A 1 96 ? -30.671 -4.156 17.113 1.00 77.75 96 VAL A O 1
ATOM 785 N N . GLU A 1 97 ? -31.183 -2.323 18.304 1.00 76.06 97 GLU A N 1
ATOM 786 C CA . GLU A 1 97 ? -32.590 -2.248 17.894 1.00 76.06 97 GLU A CA 1
ATOM 787 C C . GLU A 1 97 ? -32.789 -1.764 16.447 1.00 76.06 97 GLU A C 1
ATOM 789 O O . GLU A 1 97 ? -33.638 -2.295 15.721 1.00 76.06 97 GLU A O 1
ATOM 794 N N . LYS A 1 98 ? -32.031 -0.748 16.006 1.00 75.69 98 LYS A N 1
ATOM 795 C CA . LYS A 1 98 ? -32.233 -0.093 14.702 1.00 75.69 98 LYS A CA 1
ATOM 796 C C . LYS A 1 98 ? -31.336 -0.686 13.618 1.00 75.69 98 LYS A C 1
ATOM 798 O O . LYS A 1 98 ? -30.139 -0.871 13.815 1.00 75.69 98 LYS A O 1
ATOM 803 N N . ARG A 1 99 ? -31.907 -0.903 12.426 1.00 73.50 99 ARG A N 1
ATOM 804 C CA . ARG A 1 99 ? -31.132 -1.266 11.228 1.00 73.50 99 ARG A CA 1
ATOM 805 C C . ARG A 1 99 ? -30.186 -0.136 10.830 1.00 73.50 99 ARG A C 1
ATOM 807 O O . ARG A 1 99 ? -30.555 1.033 10.917 1.00 73.50 99 ARG A O 1
ATOM 814 N N . CYS A 1 100 ? -28.998 -0.511 10.359 1.00 71.06 100 CYS A N 1
ATOM 815 C CA . CYS A 1 100 ? -27.998 0.430 9.868 1.00 71.06 100 CYS A CA 1
ATOM 816 C C . CYS A 1 100 ? -28.556 1.245 8.674 1.00 71.06 100 CYS A C 1
ATOM 818 O O . CYS A 1 100 ? -28.906 0.649 7.650 1.00 71.06 100 CYS A O 1
ATOM 820 N N . PRO A 1 101 ? -28.682 2.577 8.792 1.00 74.25 101 PRO A N 1
ATOM 821 C CA . PRO A 1 101 ? -29.157 3.445 7.720 1.00 74.25 101 PRO A CA 1
ATOM 822 C C . PRO A 1 101 ? -28.084 3.617 6.638 1.00 74.25 101 PRO A C 1
ATOM 824 O O . PRO A 1 101 ? -26.890 3.509 6.909 1.00 74.25 101 PRO A O 1
ATOM 827 N N . ALA A 1 102 ? -28.495 3.952 5.411 1.00 71.06 102 ALA A N 1
ATOM 828 C CA . ALA A 1 102 ? -27.568 4.186 4.296 1.00 71.06 102 ALA A CA 1
ATOM 829 C C . ALA A 1 102 ? -26.629 5.396 4.510 1.00 71.06 102 ALA A C 1
ATOM 831 O O . ALA A 1 102 ? -25.600 5.491 3.852 1.00 71.06 102 ALA A O 1
ATOM 832 N N . SER A 1 103 ? -26.971 6.299 5.439 1.00 71.88 103 SER A N 1
ATOM 833 C CA . SER A 1 103 ? -26.156 7.461 5.836 1.00 71.88 103 SER A CA 1
ATOM 834 C C . SER A 1 103 ? -24.963 7.088 6.737 1.00 71.88 103 SER A C 1
ATOM 836 O O . SER A 1 103 ? -23.991 7.844 6.866 1.00 71.88 103 SER A O 1
ATOM 838 N N . ALA A 1 104 ? -25.000 5.899 7.355 1.00 75.44 104 ALA A N 1
ATOM 839 C CA . ALA A 1 104 ? -23.900 5.403 8.171 1.00 75.44 104 ALA A CA 1
ATOM 840 C C . ALA A 1 104 ? -22.609 5.287 7.342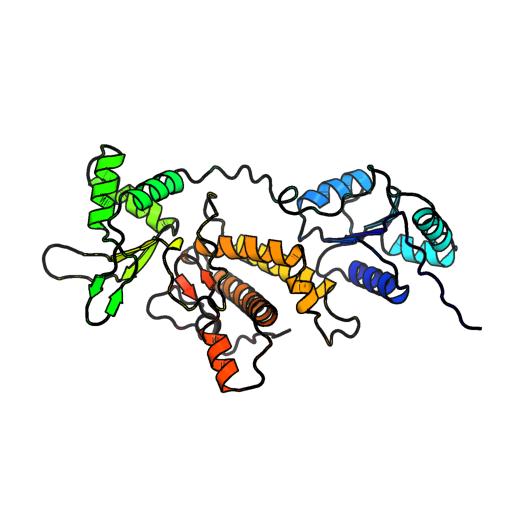 1.00 75.44 104 ALA A C 1
ATOM 842 O O . ALA A 1 104 ? -22.678 4.994 6.145 1.00 75.44 104 ALA A O 1
ATOM 843 N N . PRO A 1 105 ? -21.424 5.486 7.950 1.00 75.88 105 PRO A N 1
ATOM 844 C CA . PRO A 1 105 ? -20.162 5.250 7.267 1.00 75.88 105 PRO A CA 1
ATOM 845 C C . PRO A 1 105 ? -20.143 3.879 6.587 1.00 75.88 105 PRO A C 1
ATOM 847 O O . PRO A 1 105 ? -20.425 2.840 7.209 1.00 75.88 105 PRO A O 1
ATOM 850 N N . ALA A 1 106 ? -19.861 3.898 5.285 1.00 76.25 106 ALA A N 1
ATOM 851 C CA . ALA A 1 106 ? -19.838 2.689 4.482 1.00 76.25 106 ALA A CA 1
ATOM 852 C C . ALA A 1 106 ? -18.713 1.774 4.976 1.00 76.25 106 ALA A C 1
ATOM 854 O O . ALA A 1 106 ? -17.652 2.244 5.388 1.00 76.25 106 ALA A O 1
ATOM 855 N N . VAL A 1 107 ? -18.947 0.458 4.940 1.00 76.62 107 VAL A N 1
ATOM 856 C CA . VAL A 1 107 ? -17.828 -0.473 5.115 1.00 76.62 107 VAL A CA 1
ATOM 857 C C . VAL A 1 107 ? -16.895 -0.235 3.936 1.00 76.62 107 VAL A C 1
ATOM 859 O O . VAL A 1 107 ? -17.397 -0.139 2.813 1.00 76.62 107 VAL A O 1
ATOM 862 N N . PRO A 1 108 ? -15.584 -0.126 4.166 1.00 70.38 108 PRO A N 1
ATOM 863 C CA . PRO A 1 108 ? -14.642 -0.044 3.071 1.00 70.38 108 PRO A CA 1
ATOM 864 C C . PRO A 1 108 ? -14.843 -1.208 2.092 1.00 70.38 108 PRO A C 1
ATOM 866 O O . PRO A 1 108 ? -14.888 -2.368 2.506 1.00 70.38 108 PRO A O 1
ATOM 869 N N . LEU A 1 109 ? -14.988 -0.890 0.804 1.00 63.25 109 LEU A N 1
ATOM 870 C CA . LEU A 1 109 ? -15.174 -1.872 -0.267 1.00 63.25 109 LEU A CA 1
ATOM 871 C C . LEU A 1 109 ? -13.973 -1.844 -1.218 1.00 63.25 109 LEU A C 1
ATOM 873 O O . LEU A 1 109 ? -13.540 -0.788 -1.685 1.00 63.25 109 LEU A O 1
ATOM 877 N N . TYR A 1 110 ? -13.446 -3.031 -1.514 1.00 54.62 110 TYR A N 1
ATOM 878 C CA . TYR A 1 110 ? -12.298 -3.227 -2.394 1.00 54.62 110 TYR A CA 1
ATOM 879 C C . TYR A 1 110 ? -12.559 -2.716 -3.822 1.00 54.62 110 TYR A C 1
ATOM 881 O O . TYR A 1 110 ? -13.620 -2.967 -4.395 1.00 54.62 110 TYR A O 1
ATOM 889 N N . GLY A 1 111 ? -11.571 -2.026 -4.405 1.00 52.47 111 GLY A N 1
ATOM 890 C CA . GLY A 1 111 ? -11.569 -1.582 -5.806 1.00 52.47 111 GLY A CA 1
ATOM 891 C C . GLY A 1 111 ? -12.363 -0.307 -6.121 1.00 52.47 111 GLY A C 1
ATOM 892 O O . GLY A 1 111 ? -12.222 0.210 -7.225 1.00 52.47 111 GLY A O 1
ATOM 893 N N . PHE A 1 112 ? -13.154 0.214 -5.175 1.00 44.19 112 PHE A N 1
ATOM 894 C CA . PHE A 1 112 ? -13.909 1.470 -5.328 1.00 44.19 112 PHE A CA 1
ATOM 895 C C . PHE A 1 112 ? -13.346 2.624 -4.483 1.00 44.19 112 PHE A C 1
ATOM 897 O O . PHE A 1 112 ? -13.452 3.776 -4.889 1.00 44.19 112 PHE A O 1
ATOM 904 N N . ASP A 1 113 ? -12.725 2.313 -3.338 1.00 49.81 113 ASP A N 1
ATOM 905 C CA . ASP A 1 113 ? -12.138 3.295 -2.408 1.00 49.81 113 ASP A CA 1
ATOM 906 C C . ASP A 1 113 ? -10.617 3.473 -2.572 1.00 49.81 113 ASP A C 1
ATOM 908 O O . ASP A 1 113 ? -9.968 4.115 -1.740 1.00 49.81 113 ASP A O 1
ATOM 912 N N . ASP A 1 114 ? -10.026 2.820 -3.572 1.00 53.53 114 ASP A N 1
ATOM 913 C CA . ASP A 1 114 ? -8.632 3.040 -3.951 1.00 53.53 114 ASP A CA 1
ATOM 914 C C . ASP A 1 114 ? -8.561 4.257 -4.861 1.00 53.53 114 ASP A C 1
ATOM 916 O O . ASP A 1 114 ? -9.470 4.467 -5.661 1.00 53.53 114 ASP A O 1
ATOM 920 N N . ASP A 1 115 ? -7.484 5.031 -4.703 1.00 52.38 115 ASP A N 1
ATOM 921 C CA . ASP A 1 115 ? -7.121 6.192 -5.507 1.00 52.38 115 ASP A CA 1
ATOM 922 C C . ASP A 1 115 ? -7.810 6.149 -6.891 1.00 52.38 115 ASP A C 1
ATOM 924 O O . ASP A 1 115 ? -7.406 5.387 -7.781 1.00 52.38 115 ASP A O 1
ATOM 928 N N . ALA A 1 116 ? -8.792 7.037 -7.105 1.00 44.97 116 ALA A N 1
ATOM 929 C CA . ALA A 1 116 ? -8.969 7.690 -8.400 1.00 44.97 116 ALA A CA 1
ATOM 930 C C . ALA A 1 116 ? -7.713 8.541 -8.648 1.00 44.97 116 ALA A C 1
ATOM 932 O O . ALA A 1 116 ? -7.747 9.760 -8.758 1.00 44.97 116 ALA A O 1
ATOM 933 N N . ASP A 1 117 ? -6.562 7.876 -8.639 1.00 51.19 117 ASP A N 1
ATOM 934 C CA . ASP A 1 117 ? -5.381 8.314 -9.316 1.00 51.19 117 ASP A CA 1
ATOM 935 C C . ASP A 1 117 ? -5.865 8.426 -10.761 1.00 51.19 117 ASP A C 1
ATOM 937 O O . ASP A 1 117 ? -5.954 7.421 -11.476 1.00 51.19 117 ASP A O 1
ATOM 941 N N . ASP A 1 118 ? -6.170 9.652 -11.187 1.00 49.66 118 ASP A N 1
ATOM 942 C CA . ASP A 1 118 ? -6.078 10.115 -12.573 1.00 49.66 118 ASP A CA 1
ATOM 943 C C . ASP A 1 118 ? -4.619 9.935 -13.070 1.00 49.66 118 ASP A C 1
ATOM 945 O O . ASP A 1 118 ? -3.990 10.817 -13.654 1.00 49.66 118 ASP A O 1
ATOM 949 N N . GLU A 1 119 ? -4.008 8.784 -12.784 1.00 55.66 119 GLU A N 1
ATOM 950 C CA . GLU A 1 119 ? -2.684 8.400 -13.210 1.00 55.66 119 GLU A CA 1
ATOM 951 C C . GLU A 1 119 ? -2.823 8.023 -14.673 1.00 55.66 119 GLU A C 1
ATOM 953 O O . GLU A 1 119 ? -3.294 6.938 -15.026 1.00 55.66 119 GLU A O 1
ATOM 958 N N . ALA A 1 120 ? -2.423 8.971 -15.523 1.00 56.62 120 ALA A N 1
ATOM 959 C CA . ALA A 1 120 ? -2.346 8.809 -16.963 1.00 56.62 120 ALA A CA 1
ATOM 960 C C . ALA A 1 120 ? -1.843 7.402 -17.309 1.00 56.62 120 ALA A C 1
ATOM 962 O O . ALA A 1 120 ? -0.763 6.990 -16.867 1.00 56.62 120 ALA A O 1
ATOM 963 N N . ALA A 1 121 ? -2.642 6.669 -18.087 1.00 60.53 121 ALA A N 1
ATOM 964 C CA . ALA A 1 121 ? -2.259 5.361 -18.590 1.00 60.53 121 ALA A CA 1
ATOM 965 C C . ALA A 1 121 ? -0.875 5.464 -19.236 1.00 60.53 121 ALA A C 1
ATOM 967 O O . ALA A 1 121 ? -0.614 6.380 -20.019 1.00 60.53 121 ALA A O 1
ATOM 968 N N . ASP A 1 122 ? 0.020 4.537 -18.907 1.00 68.12 122 ASP A N 1
ATOM 969 C CA . ASP A 1 122 ? 1.376 4.562 -19.429 1.00 68.12 122 ASP A CA 1
ATOM 970 C C . ASP A 1 122 ? 1.334 4.301 -20.941 1.00 68.12 122 ASP A C 1
ATOM 972 O O . ASP A 1 122 ? 1.184 3.166 -21.402 1.00 68.12 122 ASP A O 1
ATOM 976 N N . GLU A 1 123 ? 1.436 5.370 -21.735 1.00 70.19 123 GLU A N 1
ATOM 977 C CA . GLU A 1 123 ? 1.454 5.299 -23.199 1.00 70.19 123 GLU A CA 1
ATOM 978 C C . GLU A 1 123 ? 2.570 4.382 -23.710 1.00 70.19 123 GLU A C 1
ATOM 980 O O . GLU A 1 123 ? 2.450 3.770 -24.775 1.00 70.19 123 GLU A O 1
ATOM 985 N N . GLU A 1 124 ? 3.655 4.250 -22.944 1.00 67.56 124 GLU A N 1
ATOM 986 C CA . GLU A 1 124 ? 4.740 3.334 -23.266 1.00 67.56 124 GLU A CA 1
ATOM 987 C C . GLU A 1 124 ? 4.333 1.875 -23.036 1.00 67.56 124 GLU A C 1
ATOM 989 O O . GLU A 1 124 ? 4.776 1.008 -23.787 1.00 67.56 124 GLU A O 1
ATOM 994 N N . LEU A 1 125 ? 3.426 1.580 -22.097 1.00 67.00 125 LEU A N 1
ATOM 995 C CA . LEU A 1 125 ? 2.936 0.218 -21.883 1.00 67.00 125 LEU A CA 1
ATOM 996 C C . LEU A 1 125 ? 2.045 -0.270 -23.033 1.00 67.00 125 LEU A C 1
ATOM 998 O O . LEU A 1 125 ? 2.108 -1.443 -23.398 1.00 67.00 125 LEU A O 1
ATOM 1002 N N . LYS A 1 126 ? 1.273 0.619 -23.674 1.00 69.75 126 LYS A N 1
ATOM 1003 C CA . LYS A 1 126 ? 0.544 0.261 -24.906 1.00 69.75 126 LYS A CA 1
ATOM 1004 C C . LYS A 1 126 ? 1.512 -0.254 -25.978 1.00 69.75 126 LYS A C 1
ATOM 1006 O O . LYS A 1 126 ? 1.260 -1.290 -26.586 1.00 69.75 126 LYS A O 1
ATOM 1011 N N . LYS A 1 127 ? 2.669 0.401 -26.125 1.00 73.62 127 LYS A N 1
ATOM 1012 C CA . LYS A 1 127 ? 3.745 -0.020 -27.042 1.00 73.62 127 LYS A CA 1
ATOM 1013 C C . LYS A 1 127 ? 4.406 -1.325 -26.588 1.00 73.62 127 LYS A C 1
ATOM 1015 O O . LYS A 1 127 ? 4.691 -2.187 -27.410 1.00 73.62 127 LYS A O 1
ATOM 1020 N N . VAL A 1 128 ? 4.595 -1.517 -25.280 1.00 71.19 128 VAL A N 1
ATOM 1021 C CA . VAL A 1 128 ? 5.084 -2.782 -24.696 1.00 71.19 128 VAL A CA 1
ATOM 1022 C C . VAL A 1 128 ? 4.135 -3.942 -25.000 1.00 71.19 128 VAL A C 1
ATOM 1024 O O . VAL A 1 128 ? 4.610 -5.030 -25.306 1.00 71.19 128 VAL A O 1
ATOM 1027 N N . ASN A 1 129 ? 2.817 -3.739 -24.962 1.00 72.31 129 ASN A N 1
ATOM 1028 C CA . ASN A 1 129 ? 1.849 -4.784 -25.307 1.00 72.31 129 ASN A CA 1
ATOM 1029 C C . ASN A 1 129 ? 1.947 -5.199 -26.778 1.00 72.31 129 ASN A C 1
ATOM 1031 O O . ASN A 1 129 ? 1.894 -6.391 -27.070 1.00 72.31 129 ASN A O 1
ATOM 1035 N N . VAL A 1 130 ? 2.172 -4.247 -27.685 1.00 75.62 130 VAL A N 1
ATOM 1036 C CA . VAL A 1 130 ? 2.437 -4.567 -29.093 1.00 75.62 130 VAL A CA 1
ATOM 1037 C C . VAL A 1 130 ? 3.744 -5.344 -29.243 1.00 75.62 130 VAL A C 1
ATOM 1039 O O . VAL A 1 130 ? 3.778 -6.381 -29.905 1.00 75.62 130 VAL A O 1
ATOM 1042 N N . LEU A 1 131 ? 4.804 -4.910 -28.552 1.00 74.25 131 LEU A N 1
ATOM 1043 C CA . LEU A 1 131 ? 6.072 -5.638 -28.533 1.00 74.25 131 LEU A CA 1
ATOM 1044 C C . LEU A 1 131 ? 5.894 -7.070 -28.017 1.00 74.25 131 LEU A C 1
ATOM 1046 O O . LEU A 1 131 ? 6.488 -7.986 -28.570 1.00 74.25 131 LEU A O 1
ATOM 1050 N N . ARG A 1 132 ? 5.048 -7.301 -27.008 1.00 72.31 132 ARG A N 1
ATOM 1051 C CA . ARG A 1 132 ? 4.757 -8.658 -26.509 1.00 72.31 132 ARG A CA 1
ATOM 1052 C C . ARG A 1 132 ? 4.118 -9.555 -27.560 1.00 72.31 132 ARG A C 1
ATOM 1054 O O . ARG A 1 132 ? 4.434 -10.736 -27.596 1.00 72.31 132 ARG A O 1
ATOM 1061 N N . GLN A 1 133 ? 3.216 -9.012 -28.373 1.00 78.00 133 GLN A N 1
ATOM 1062 C CA . GLN A 1 133 ? 2.505 -9.784 -29.394 1.00 78.00 133 GLN A CA 1
ATOM 1063 C C . GLN A 1 133 ? 3.382 -10.093 -30.610 1.00 78.00 133 GLN A C 1
ATOM 1065 O O . GLN A 1 133 ? 3.191 -11.120 -31.252 1.00 78.00 133 GLN A O 1
ATOM 1070 N N . ARG A 1 134 ? 4.321 -9.198 -30.937 1.00 79.62 134 ARG A N 1
ATOM 1071 C CA . ARG A 1 134 ? 5.115 -9.271 -32.171 1.00 79.62 134 ARG A CA 1
ATOM 1072 C C . ARG A 1 134 ? 6.540 -9.786 -31.977 1.00 79.62 134 ARG A C 1
ATOM 1074 O O . ARG A 1 134 ? 7.160 -10.193 -32.955 1.00 79.62 134 ARG A O 1
ATOM 1081 N N . LEU A 1 135 ? 7.081 -9.777 -30.756 1.00 81.50 135 LEU A N 1
ATOM 1082 C CA . LEU A 1 135 ? 8.438 -10.266 -30.515 1.00 81.50 135 LEU A CA 1
ATOM 1083 C C . LEU A 1 135 ? 8.512 -11.798 -30.520 1.00 81.50 135 LEU A C 1
ATOM 1085 O O . LEU A 1 135 ? 7.651 -12.457 -29.936 1.00 81.50 135 LEU A O 1
ATOM 1089 N N . PRO A 1 136 ? 9.591 -12.375 -31.080 1.00 77.81 136 PRO A N 1
ATOM 1090 C CA . PRO A 1 136 ? 9.860 -13.805 -31.002 1.00 77.81 136 PRO A CA 1
ATOM 1091 C C . PRO A 1 136 ? 10.367 -14.165 -29.596 1.00 77.81 136 PRO A C 1
ATOM 1093 O O . PRO A 1 136 ? 11.573 -14.298 -29.359 1.00 77.81 136 PRO A O 1
ATOM 1096 N N . ILE A 1 137 ? 9.434 -14.274 -28.646 1.00 76.81 137 ILE A N 1
ATOM 1097 C CA . ILE A 1 137 ? 9.700 -14.722 -27.276 1.00 76.81 137 ILE A CA 1
ATOM 1098 C C . ILE A 1 137 ? 9.934 -16.230 -27.321 1.00 76.81 137 ILE A C 1
ATOM 1100 O O . ILE A 1 137 ? 9.019 -16.997 -27.611 1.00 76.81 137 ILE A O 1
ATOM 1104 N N . GLN A 1 138 ? 11.167 -16.650 -27.048 1.00 75.94 138 GLN A N 1
ATOM 1105 C CA . GLN A 1 138 ? 11.544 -18.059 -27.087 1.00 75.94 138 GLN A CA 1
ATOM 1106 C C . GLN A 1 138 ? 12.635 -18.376 -26.068 1.00 75.94 138 GLN A C 1
ATOM 1108 O O . GLN A 1 138 ? 13.402 -17.502 -25.644 1.00 75.94 138 GLN A O 1
ATOM 1113 N N . ASP A 1 139 ? 12.728 -19.651 -25.716 1.00 75.88 139 ASP A N 1
ATOM 1114 C CA . ASP A 1 139 ? 13.803 -20.164 -24.884 1.00 75.88 139 ASP A CA 1
ATOM 1115 C C . ASP A 1 139 ? 15.086 -20.256 -25.713 1.00 75.88 139 ASP A C 1
ATOM 1117 O O . ASP A 1 139 ? 15.098 -20.768 -26.834 1.00 75.88 139 ASP A O 1
ATOM 1121 N N . ARG A 1 140 ? 16.188 -19.727 -25.183 1.00 74.06 140 ARG A N 1
ATOM 1122 C CA . ARG A 1 140 ? 17.480 -19.703 -25.874 1.00 74.06 140 ARG A CA 1
ATOM 1123 C C . ARG A 1 140 ? 18.553 -20.286 -24.971 1.00 74.06 140 ARG A C 1
ATOM 1125 O O . ARG A 1 140 ? 18.744 -19.847 -23.839 1.00 74.06 140 ARG A O 1
ATOM 1132 N N . PHE A 1 141 ? 19.281 -21.275 -25.478 1.00 70.44 141 PHE A N 1
ATOM 1133 C CA . PHE A 1 141 ? 20.411 -21.857 -24.763 1.00 70.44 141 PHE A CA 1
ATOM 1134 C C . PHE A 1 141 ? 21.664 -21.008 -24.997 1.00 70.44 141 PHE A C 1
ATOM 1136 O O . PHE A 1 141 ? 22.062 -20.770 -26.137 1.00 70.44 141 PHE A O 1
ATOM 1143 N N . PHE A 1 142 ? 22.299 -20.535 -23.926 1.00 63.72 142 PHE A N 1
ATOM 1144 C CA . PHE A 1 142 ? 23.467 -19.664 -24.006 1.00 63.72 142 PHE A CA 1
ATOM 1145 C C . PHE A 1 142 ? 24.477 -19.968 -22.893 1.00 63.72 142 PHE A C 1
ATOM 1147 O O . PHE A 1 142 ? 24.148 -19.911 -21.713 1.00 63.72 142 PHE A O 1
ATOM 1154 N N . LYS A 1 143 ? 25.730 -20.285 -23.261 1.00 55.75 143 LYS A N 1
ATOM 1155 C CA . LYS A 1 143 ? 26.827 -20.653 -22.332 1.00 55.75 143 LYS A CA 1
ATOM 1156 C C . LYS A 1 143 ? 26.400 -21.653 -21.242 1.00 55.75 143 LYS A C 1
ATOM 1158 O O . LYS A 1 143 ? 26.560 -21.388 -20.053 1.00 55.75 143 LYS A O 1
ATOM 1163 N N . MET A 1 144 ? 25.843 -22.794 -21.656 1.00 62.59 144 MET A N 1
ATOM 1164 C CA . MET A 1 144 ? 25.347 -23.847 -20.751 1.00 62.59 144 MET A CA 1
ATOM 1165 C C . MET A 1 144 ? 24.216 -23.406 -19.803 1.00 62.59 144 MET A C 1
ATOM 1167 O O . MET A 1 144 ? 23.939 -24.086 -18.820 1.00 62.59 144 MET A O 1
ATOM 1171 N N . ARG A 1 145 ? 23.551 -22.279 -20.084 1.00 56.81 145 ARG A N 1
ATOM 1172 C CA . ARG A 1 145 ? 22.373 -21.802 -19.352 1.00 56.81 145 ARG A CA 1
ATOM 1173 C C . ARG A 1 145 ? 21.193 -21.673 -20.303 1.00 56.81 145 ARG A C 1
ATOM 1175 O O . ARG A 1 145 ? 21.317 -21.075 -21.368 1.00 56.81 145 ARG A O 1
ATOM 1182 N N . LEU A 1 146 ? 20.046 -22.209 -19.906 1.00 66.31 146 LEU A N 1
ATOM 1183 C CA . LEU A 1 146 ? 18.786 -21.988 -20.603 1.00 66.31 146 LEU A CA 1
ATOM 1184 C C . LEU A 1 146 ? 18.215 -20.637 -20.155 1.00 66.31 146 LEU A C 1
ATOM 1186 O O . LEU A 1 146 ? 17.959 -20.440 -18.969 1.00 66.31 146 LEU A O 1
ATOM 1190 N N . LEU A 1 147 ? 18.060 -19.698 -21.086 1.00 65.38 147 LEU A N 1
ATOM 1191 C CA . LEU A 1 147 ? 17.342 -18.447 -20.862 1.00 65.38 147 LEU A CA 1
ATOM 1192 C C . LEU A 1 147 ? 15.922 -18.634 -21.383 1.00 65.38 147 LEU A C 1
ATOM 1194 O O . LEU A 1 147 ? 15.726 -18.683 -22.597 1.00 65.38 147 LEU A O 1
ATOM 1198 N N . SER A 1 148 ? 14.950 -18.765 -20.486 1.00 61.81 148 SER A N 1
ATOM 1199 C CA . SER A 1 148 ? 13.555 -18.942 -20.877 1.00 61.81 148 SER A CA 1
ATOM 1200 C C . SER A 1 148 ? 12.867 -17.613 -21.194 1.00 61.81 148 SER A C 1
ATOM 1202 O O . SER A 1 148 ? 13.221 -16.569 -20.637 1.00 61.81 148 SER A O 1
ATOM 1204 N N . ASN A 1 149 ? 11.890 -17.649 -22.104 1.00 67.06 149 ASN A N 1
ATOM 1205 C CA . ASN A 1 149 ? 11.029 -16.521 -22.476 1.00 67.06 149 ASN A CA 1
ATOM 1206 C C . ASN A 1 149 ? 11.785 -15.206 -22.769 1.00 67.06 149 ASN A C 1
ATOM 1208 O O . ASN A 1 149 ? 11.432 -14.139 -22.251 1.00 67.06 149 ASN A O 1
ATOM 1212 N N . CYS A 1 150 ? 12.830 -15.260 -23.601 1.00 70.31 150 CYS A N 1
ATOM 1213 C CA . CYS A 1 150 ? 13.687 -14.107 -23.884 1.00 70.31 150 CYS A CA 1
ATOM 1214 C C . CYS A 1 150 ? 13.669 -13.677 -25.362 1.00 70.31 150 CYS A C 1
ATOM 1216 O O . CYS A 1 150 ? 13.378 -14.458 -26.269 1.00 70.31 150 CYS A O 1
ATOM 1218 N N . PHE A 1 151 ? 14.014 -12.413 -25.604 1.00 77.00 151 PHE A N 1
ATOM 1219 C CA . PHE A 1 151 ? 14.201 -11.813 -26.927 1.00 77.00 151 PHE A CA 1
ATOM 1220 C C . PHE A 1 151 ? 15.486 -10.971 -26.940 1.00 77.00 151 PHE A C 1
ATOM 1222 O O . PHE A 1 151 ? 16.064 -10.682 -25.886 1.00 77.00 151 PHE A O 1
ATOM 1229 N N . THR A 1 152 ? 15.972 -10.581 -28.122 1.00 78.38 152 THR A N 1
ATOM 1230 C CA . THR A 1 152 ? 17.163 -9.722 -28.211 1.00 78.38 152 THR A CA 1
ATOM 1231 C C . THR A 1 152 ? 16.798 -8.247 -28.329 1.00 78.38 152 THR A C 1
ATOM 1233 O O . THR A 1 152 ? 15.775 -7.878 -28.903 1.00 78.38 152 THR A O 1
ATOM 1236 N N . GLY A 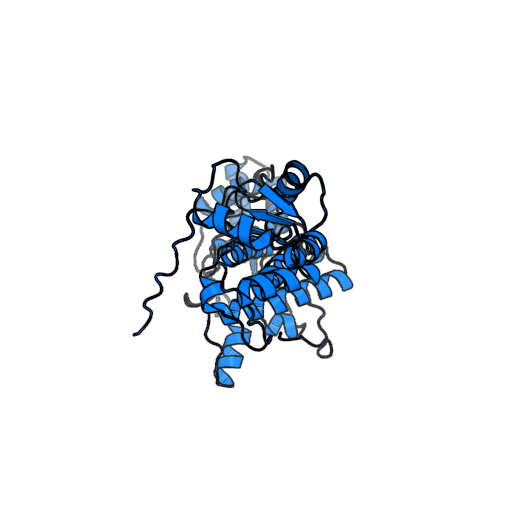1 153 ? 17.671 -7.369 -27.832 1.00 71.88 153 GLY A N 1
ATOM 1237 C CA . GLY A 1 153 ? 17.513 -5.925 -28.023 1.00 71.88 153 GLY A CA 1
ATOM 1238 C C . GLY A 1 153 ? 17.466 -5.504 -29.499 1.00 71.88 153 GLY A C 1
ATOM 1239 O O . GLY A 1 153 ? 16.859 -4.484 -29.805 1.00 71.88 153 GLY A O 1
ATOM 1240 N N . ALA A 1 154 ? 18.062 -6.284 -30.409 1.00 75.81 154 ALA A N 1
ATOM 1241 C CA . ALA A 1 154 ? 17.956 -6.058 -31.848 1.00 75.81 154 ALA A CA 1
ATOM 1242 C C . ALA A 1 154 ? 16.538 -6.364 -32.354 1.00 75.81 154 ALA A C 1
ATOM 1244 O O . ALA A 1 154 ? 15.932 -5.482 -32.952 1.00 75.81 154 ALA A O 1
ATOM 1245 N N . ASP A 1 155 ? 15.984 -7.535 -32.013 1.00 81.69 155 ASP A N 1
ATOM 1246 C CA . ASP A 1 155 ? 14.604 -7.922 -32.362 1.00 81.69 155 ASP A CA 1
ATOM 1247 C C . ASP A 1 155 ? 13.595 -6.871 -31.861 1.00 81.69 155 ASP A C 1
ATOM 1249 O O . ASP A 1 155 ? 12.683 -6.468 -32.577 1.00 81.69 155 ASP A O 1
ATOM 1253 N N . ALA A 1 156 ? 13.804 -6.356 -30.643 1.00 78.38 156 ALA A N 1
ATOM 1254 C CA . ALA A 1 156 ? 12.986 -5.287 -30.067 1.00 78.38 156 ALA A CA 1
ATOM 1255 C C . ALA A 1 156 ? 13.035 -3.980 -30.861 1.00 78.38 156 ALA A C 1
ATOM 1257 O O . ALA A 1 156 ? 12.024 -3.291 -30.972 1.00 78.38 15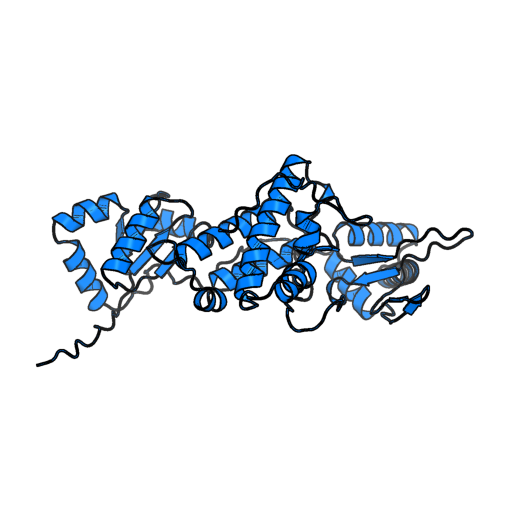6 ALA A O 1
ATOM 1258 N N . VAL A 1 157 ? 14.204 -3.622 -31.394 1.00 81.62 157 VAL A N 1
ATOM 1259 C CA . VAL A 1 157 ? 14.362 -2.418 -32.212 1.00 81.62 157 VAL A CA 1
ATOM 1260 C C . VAL A 1 157 ? 13.704 -2.602 -33.574 1.00 81.62 157 VAL A C 1
ATOM 1262 O O . VAL A 1 157 ? 13.043 -1.668 -34.009 1.00 81.62 157 VAL A O 1
ATOM 1265 N N . GLU A 1 158 ? 13.823 -3.771 -34.211 1.00 84.44 158 GLU A N 1
ATOM 1266 C CA . GLU A 1 158 ? 13.152 -4.041 -35.494 1.00 84.44 158 GLU A CA 1
ATOM 1267 C C . GLU A 1 158 ? 11.624 -3.955 -35.351 1.00 84.44 158 GLU A C 1
ATOM 1269 O O . GLU A 1 158 ? 10.985 -3.200 -36.075 1.00 84.44 158 GLU A O 1
ATOM 1274 N N . VAL A 1 159 ? 11.037 -4.594 -34.330 1.00 83.62 159 VAL A N 1
ATOM 1275 C CA . VAL A 1 159 ? 9.581 -4.509 -34.094 1.00 83.62 159 VAL A CA 1
ATOM 1276 C C . VAL A 1 159 ? 9.127 -3.072 -33.797 1.00 83.62 159 VAL A C 1
ATOM 1278 O O . VAL A 1 159 ? 8.043 -2.665 -34.209 1.00 83.62 159 VAL A O 1
ATOM 1281 N N . LEU A 1 160 ? 9.945 -2.272 -33.100 1.00 82.12 160 LEU A N 1
ATOM 1282 C CA . LEU A 1 160 ? 9.652 -0.851 -32.868 1.00 82.12 160 LEU A CA 1
ATOM 1283 C C . LEU A 1 160 ? 9.747 0.001 -34.142 1.00 82.12 160 LEU A C 1
ATOM 1285 O O . LEU A 1 160 ? 9.035 1.000 -34.238 1.00 82.12 160 LEU A O 1
ATOM 1289 N N . ILE A 1 161 ? 10.637 -0.345 -35.077 1.00 85.81 161 ILE A N 1
ATOM 1290 C CA . ILE A 1 161 ? 10.737 0.314 -36.386 1.00 85.81 161 ILE A CA 1
ATOM 1291 C C . ILE A 1 161 ? 9.472 0.018 -37.192 1.00 85.81 161 ILE A C 1
ATOM 1293 O O . ILE A 1 161 ? 8.848 0.964 -37.666 1.00 85.81 161 ILE A O 1
ATOM 1297 N N . ASP A 1 162 ? 9.068 -1.252 -37.258 1.00 85.44 162 ASP A N 1
ATOM 1298 C CA . ASP A 1 162 ? 7.903 -1.702 -38.027 1.00 85.44 162 ASP A CA 1
ATOM 1299 C C . ASP A 1 162 ? 6.580 -1.136 -37.493 1.00 85.44 162 ASP A C 1
ATOM 1301 O O . ASP A 1 162 ? 5.693 -0.787 -38.265 1.00 85.44 162 ASP A O 1
ATOM 1305 N N . GLU A 1 163 ? 6.427 -1.032 -36.170 1.00 81.38 163 GLU A N 1
ATOM 1306 C CA . GLU A 1 163 ? 5.186 -0.539 -35.561 1.00 81.38 163 GLU A CA 1
ATOM 1307 C C . GLU A 1 163 ? 5.027 0.985 -35.655 1.00 81.38 163 GLU A C 1
ATOM 1309 O O . GLU A 1 163 ? 3.915 1.493 -35.774 1.00 81.38 163 GLU A O 1
ATOM 1314 N N . LEU A 1 164 ? 6.129 1.732 -35.543 1.00 77.94 164 LEU A N 1
ATOM 1315 C CA . LEU A 1 164 ? 6.100 3.196 -35.436 1.00 77.94 164 LEU A CA 1
ATOM 1316 C C . LEU A 1 164 ? 6.533 3.910 -36.722 1.00 77.94 164 LEU A C 1
ATOM 1318 O O . LEU A 1 164 ? 6.631 5.138 -36.699 1.00 77.94 164 LEU A O 1
ATOM 1322 N N . ASP A 1 165 ? 6.850 3.156 -37.779 1.00 81.69 165 ASP A N 1
ATOM 1323 C CA . ASP A 1 165 ? 7.419 3.633 -39.047 1.00 81.69 165 ASP A CA 1
ATOM 1324 C C . ASP A 1 165 ? 8.513 4.693 -38.817 1.00 81.69 165 ASP A C 1
ATOM 1326 O O . ASP A 1 165 ? 8.468 5.839 -39.276 1.00 81.69 165 ASP A O 1
ATOM 1330 N N . CYS A 1 166 ? 9.474 4.349 -37.952 1.00 84.19 166 CYS A N 1
ATOM 1331 C CA . CYS A 1 166 ? 10.465 5.296 -37.454 1.00 84.19 166 CYS A CA 1
ATOM 1332 C C . CYS A 1 166 ? 11.899 4.820 -37.692 1.00 84.19 166 CYS A C 1
ATOM 1334 O O . CYS A 1 166 ? 12.215 3.637 -37.637 1.00 84.19 166 CYS A O 1
ATOM 1336 N N . GLY A 1 167 ? 12.820 5.761 -37.916 1.00 84.75 167 GLY A N 1
ATOM 1337 C CA . GLY A 1 167 ? 14.229 5.418 -38.112 1.00 84.75 167 GLY A CA 1
ATOM 1338 C C . GLY A 1 167 ? 14.863 4.760 -36.877 1.00 84.75 167 GLY A C 1
ATOM 1339 O O . GLY A 1 167 ? 14.557 5.121 -35.737 1.00 84.75 167 GLY A O 1
ATOM 1340 N N . ARG A 1 168 ? 15.848 3.875 -37.101 1.00 82.94 168 ARG A N 1
ATOM 1341 C CA . ARG A 1 168 ? 16.542 3.080 -36.061 1.00 82.94 168 ARG A CA 1
ATOM 1342 C C . ARG A 1 168 ? 16.975 3.881 -34.826 1.00 82.94 168 ARG A C 1
ATOM 1344 O O . ARG A 1 168 ? 16.875 3.388 -33.708 1.00 82.94 168 ARG A O 1
ATOM 1351 N N . LYS A 1 169 ? 17.432 5.128 -34.997 1.00 81.06 169 LYS A N 1
ATOM 1352 C CA . LYS A 1 169 ? 17.830 6.004 -33.875 1.00 81.06 169 LYS A CA 1
ATOM 1353 C C . LYS A 1 169 ? 16.661 6.303 -32.923 1.00 81.06 169 LYS A C 1
ATOM 1355 O O . LYS A 1 169 ? 16.825 6.163 -31.714 1.00 81.06 169 LYS A O 1
ATOM 1360 N N . LYS A 1 170 ? 15.483 6.641 -33.463 1.00 82.31 170 LYS A N 1
ATOM 1361 C CA . LYS A 1 170 ? 14.270 6.914 -32.673 1.00 82.31 170 LYS A CA 1
ATOM 1362 C C . LYS A 1 170 ? 13.763 5.647 -31.977 1.00 82.31 170 LYS A C 1
ATOM 1364 O O . LYS A 1 170 ? 13.405 5.706 -30.803 1.00 82.31 170 LYS A O 1
ATOM 1369 N N . ALA A 1 171 ? 13.805 4.500 -32.661 1.00 81.00 171 ALA A N 1
ATOM 1370 C CA . ALA A 1 171 ? 13.439 3.206 -32.082 1.00 81.00 171 ALA A CA 1
ATOM 1371 C C . ALA A 1 171 ? 14.350 2.819 -30.900 1.00 81.00 171 ALA A C 1
ATOM 1373 O O . ALA A 1 171 ? 13.867 2.404 -29.848 1.00 81.00 171 ALA A O 1
ATOM 1374 N N . VAL A 1 172 ? 15.665 3.041 -31.018 1.00 79.31 172 VAL A N 1
ATOM 1375 C CA . VAL A 1 172 ? 16.623 2.804 -29.923 1.00 79.31 172 VAL A CA 1
ATOM 1376 C C . VAL A 1 172 ? 16.371 3.735 -28.732 1.00 79.31 172 VAL A C 1
ATOM 1378 O O . VAL A 1 172 ? 16.421 3.287 -27.587 1.00 79.31 172 VAL A O 1
ATOM 1381 N N . GLU A 1 173 ? 16.092 5.020 -28.962 1.00 80.12 173 GLU A N 1
ATOM 1382 C CA . GLU A 1 173 ? 15.730 5.953 -27.884 1.00 80.12 173 GLU A CA 1
ATOM 1383 C C . GLU A 1 173 ? 14.437 5.540 -27.176 1.00 80.12 173 GLU A C 1
ATOM 1385 O O . GLU A 1 173 ? 14.370 5.573 -25.946 1.00 80.12 173 GLU A O 1
ATOM 1390 N N . MET A 1 174 ? 13.437 5.081 -27.931 1.00 77.62 174 MET A N 1
ATOM 1391 C CA . MET A 1 174 ? 12.196 4.546 -27.375 1.00 77.62 174 MET A CA 1
ATOM 1392 C C . MET A 1 174 ? 12.454 3.296 -26.529 1.00 77.62 174 MET A C 1
ATOM 1394 O O . MET A 1 174 ? 12.016 3.237 -25.384 1.00 77.62 174 MET A O 1
ATOM 1398 N N . GLY A 1 175 ? 13.224 2.334 -27.045 1.00 75.31 175 GLY A N 1
ATOM 1399 C CA . GLY A 1 175 ? 13.607 1.136 -26.299 1.00 75.31 175 GLY A CA 1
ATOM 1400 C C . GLY A 1 175 ? 14.339 1.473 -24.995 1.00 75.31 175 GLY A C 1
ATOM 1401 O O . GLY A 1 175 ? 14.060 0.873 -23.958 1.00 75.31 175 GLY A O 1
ATOM 1402 N N . LYS A 1 176 ? 15.209 2.495 -25.006 1.00 77.31 176 LYS A N 1
ATOM 1403 C CA . LYS A 1 176 ? 15.873 3.007 -23.794 1.00 77.31 176 LYS A CA 1
ATOM 1404 C C . LYS A 1 176 ? 14.890 3.623 -22.794 1.00 77.31 176 LYS A C 1
ATOM 1406 O O . LYS A 1 176 ? 15.059 3.397 -21.598 1.00 77.31 176 LYS A O 1
ATOM 1411 N N . ARG A 1 177 ? 13.877 4.375 -23.248 1.00 76.25 177 ARG A N 1
ATOM 1412 C CA . ARG A 1 177 ? 12.826 4.922 -22.366 1.00 76.25 177 ARG A CA 1
ATOM 1413 C C . ARG A 1 177 ? 12.008 3.813 -21.707 1.00 76.25 177 ARG A C 1
ATOM 1415 O O . ARG A 1 177 ? 11.915 3.785 -20.483 1.00 76.25 177 ARG A O 1
ATOM 1422 N N . ILE A 1 178 ? 11.553 2.843 -22.500 1.00 73.81 178 ILE A N 1
ATOM 1423 C CA . ILE A 1 178 ? 10.796 1.682 -22.013 1.00 73.81 178 ILE A CA 1
ATOM 1424 C C . ILE A 1 178 ? 11.626 0.872 -21.000 1.00 73.81 178 ILE A C 1
ATOM 1426 O O . ILE A 1 178 ? 11.119 0.457 -19.957 1.00 73.81 178 ILE A O 1
ATOM 1430 N N . ALA A 1 179 ? 12.922 0.679 -21.266 1.00 70.81 179 ALA A N 1
ATOM 1431 C CA . ALA A 1 179 ? 13.827 0.009 -20.335 1.00 70.81 179 ALA A CA 1
ATOM 1432 C C . ALA A 1 179 ? 14.022 0.802 -19.030 1.00 70.81 179 ALA A C 1
ATOM 1434 O O . ALA A 1 179 ? 14.061 0.201 -17.961 1.00 70.81 179 ALA A O 1
ATOM 1435 N N . LYS A 1 180 ? 14.101 2.140 -19.093 1.00 72.19 180 LYS A N 1
ATOM 1436 C CA . LYS A 1 180 ? 14.244 3.004 -17.908 1.00 72.19 180 LYS A CA 1
ATOM 1437 C C . LYS A 1 180 ? 13.020 2.949 -16.989 1.00 72.19 180 LYS A C 1
ATOM 1439 O O . LYS A 1 180 ? 13.178 3.050 -15.779 1.00 72.19 180 LYS A O 1
ATOM 1444 N N . LYS A 1 181 ? 11.817 2.749 -17.537 1.00 69.50 181 LYS A N 1
ATOM 1445 C CA . LYS A 1 181 ? 10.590 2.547 -16.747 1.00 69.50 181 LYS A CA 1
ATOM 1446 C C . LYS A 1 181 ? 10.428 1.119 -16.201 1.00 69.50 181 LYS A C 1
ATOM 1448 O O . LYS A 1 181 ? 9.325 0.759 -15.776 1.00 69.50 181 LYS A O 1
ATOM 1453 N N . ASN A 1 182 ? 11.490 0.306 -16.254 1.00 66.31 182 ASN A N 1
ATOM 1454 C CA . ASN A 1 182 ? 11.500 -1.086 -15.816 1.00 66.31 182 ASN A CA 1
ATOM 1455 C C . ASN A 1 182 ? 10.329 -1.876 -16.422 1.00 66.31 182 ASN A C 1
ATOM 1457 O O . ASN A 1 182 ? 9.605 -2.550 -15.708 1.00 66.31 182 ASN A O 1
ATOM 1461 N N . CYS A 1 183 ? 10.083 -1.764 -17.731 1.00 60.94 183 CYS A N 1
ATOM 1462 C CA . CYS A 1 183 ? 9.106 -2.625 -18.422 1.00 60.94 183 CYS A CA 1
ATOM 1463 C C . CYS A 1 183 ? 9.723 -3.967 -18.862 1.00 60.94 183 CYS A C 1
ATOM 1465 O O . CYS A 1 183 ? 9.017 -4.926 -19.185 1.00 60.94 183 CYS A O 1
ATOM 1467 N N . PHE A 1 184 ? 11.054 -4.024 -18.868 1.00 64.19 184 PHE A N 1
ATOM 1468 C CA . PHE A 1 184 ? 11.861 -5.177 -19.226 1.00 64.19 184 PHE A CA 1
ATOM 1469 C C . PHE A 1 184 ? 12.819 -5.520 -18.087 1.00 64.19 184 PHE A C 1
ATOM 1471 O O . PHE A 1 184 ? 13.306 -4.621 -17.406 1.00 64.19 184 PHE A O 1
ATOM 1478 N N . SER A 1 185 ? 13.157 -6.799 -17.941 1.00 57.56 185 SER A N 1
ATOM 1479 C CA . SER A 1 185 ? 14.309 -7.221 -17.147 1.00 57.56 185 SER A CA 1
ATOM 1480 C C . SER A 1 185 ? 15.471 -7.549 -18.070 1.00 57.56 185 SER A C 1
ATOM 1482 O O . SER A 1 185 ? 15.324 -8.280 -19.057 1.00 57.56 185 SER A O 1
ATOM 1484 N N . ILE A 1 186 ? 16.645 -7.009 -17.755 1.00 57.91 186 ILE A N 1
ATOM 1485 C CA . ILE A 1 186 ? 17.875 -7.375 -18.451 1.00 57.91 186 ILE A CA 1
ATOM 1486 C C . ILE A 1 186 ? 18.347 -8.699 -17.855 1.00 57.91 186 ILE A C 1
ATOM 1488 O O . ILE A 1 186 ? 18.901 -8.732 -16.760 1.00 57.91 186 ILE A O 1
ATOM 1492 N N . ILE A 1 187 ? 18.139 -9.786 -18.599 1.00 56.75 187 ILE A N 1
ATOM 1493 C CA . ILE A 1 187 ? 18.527 -11.134 -18.173 1.00 56.75 187 ILE A CA 1
ATOM 1494 C C . ILE A 1 187 ? 20.046 -11.308 -18.302 1.00 56.75 187 ILE A C 1
ATOM 1496 O O . ILE A 1 187 ? 20.692 -11.875 -17.422 1.00 56.75 187 ILE A O 1
ATOM 1500 N N . CYS A 1 188 ? 20.645 -10.809 -19.391 1.00 48.66 188 CYS A N 1
ATOM 1501 C CA . CYS A 1 188 ? 22.087 -10.917 -19.604 1.00 48.66 188 CYS A CA 1
ATOM 1502 C C . CYS A 1 188 ? 22.638 -9.764 -20.456 1.00 48.66 188 CYS A C 1
ATOM 1504 O O . CYS A 1 188 ? 22.163 -9.511 -21.566 1.00 48.66 188 CYS A O 1
ATOM 1506 N N . ARG A 1 189 ? 23.690 -9.096 -19.958 1.00 48.56 189 ARG A N 1
ATOM 1507 C CA . ARG A 1 189 ? 24.447 -8.071 -20.691 1.00 48.56 189 ARG A CA 1
ATOM 1508 C C . ARG A 1 189 ? 25.875 -8.559 -20.915 1.00 48.56 189 ARG A C 1
ATOM 1510 O O . ARG A 1 189 ? 26.624 -8.724 -19.956 1.00 48.56 189 ARG A O 1
ATOM 1517 N N . MET A 1 190 ? 26.262 -8.771 -22.171 1.00 43.81 190 MET A N 1
ATOM 1518 C CA . MET A 1 190 ? 27.641 -9.112 -22.534 1.00 43.81 190 MET A CA 1
ATOM 1519 C C . MET A 1 190 ? 28.177 -8.149 -23.593 1.00 43.81 190 MET A C 1
ATOM 1521 O O . MET A 1 190 ? 27.524 -7.898 -24.601 1.00 43.81 190 MET A O 1
ATOM 1525 N N . LYS A 1 191 ? 29.398 -7.645 -23.371 1.00 32.31 191 LYS A N 1
ATOM 1526 C CA . LYS A 1 191 ? 30.227 -7.062 -24.431 1.00 32.31 191 LYS A CA 1
ATOM 1527 C C . LYS A 1 191 ? 30.743 -8.215 -25.289 1.00 32.31 191 LYS A C 1
ATOM 1529 O O . LYS A 1 191 ? 31.564 -8.998 -24.814 1.00 32.31 191 LYS A O 1
ATOM 1534 N N . MET A 1 192 ? 30.275 -8.329 -26.527 1.00 30.28 192 MET A N 1
ATOM 1535 C CA . MET A 1 192 ? 31.006 -9.103 -27.529 1.00 30.28 192 MET A CA 1
ATOM 1536 C C . MET A 1 192 ? 32.010 -8.177 -28.208 1.00 30.28 192 MET A C 1
ATOM 1538 O O . MET A 1 192 ? 31.645 -7.113 -28.707 1.00 30.28 192 MET A O 1
ATOM 1542 N N . ASN A 1 193 ? 33.277 -8.585 -28.231 1.00 30.03 193 ASN A N 1
ATOM 1543 C CA . ASN A 1 193 ? 34.215 -8.028 -29.192 1.00 30.03 193 ASN A CA 1
ATOM 1544 C C . ASN A 1 193 ? 33.736 -8.409 -30.602 1.00 30.03 193 ASN A C 1
ATOM 1546 O O . ASN A 1 193 ? 33.417 -9.567 -30.856 1.00 30.03 193 ASN A O 1
ATOM 1550 N N . LEU A 1 194 ? 33.731 -7.399 -31.478 1.00 30.75 194 LEU A N 1
ATOM 1551 C CA . LEU A 1 194 ? 33.434 -7.412 -32.915 1.00 30.75 194 LEU A CA 1
ATOM 1552 C C . LEU A 1 194 ? 31.937 -7.514 -33.304 1.00 30.75 194 LEU A C 1
ATOM 1554 O O . LEU A 1 194 ? 31.369 -8.568 -33.555 1.00 30.75 194 LEU A O 1
ATOM 1558 N N . LYS A 1 195 ? 31.364 -6.312 -33.469 1.00 35.25 195 LYS A N 1
ATOM 1559 C CA . LYS A 1 195 ? 30.226 -5.896 -34.315 1.00 35.25 195 LYS A CA 1
ATOM 1560 C C . LYS A 1 195 ? 28.770 -6.086 -33.878 1.00 35.25 195 LYS A C 1
ATOM 1562 O O . LYS A 1 195 ? 27.981 -5.309 -34.401 1.00 35.25 195 LYS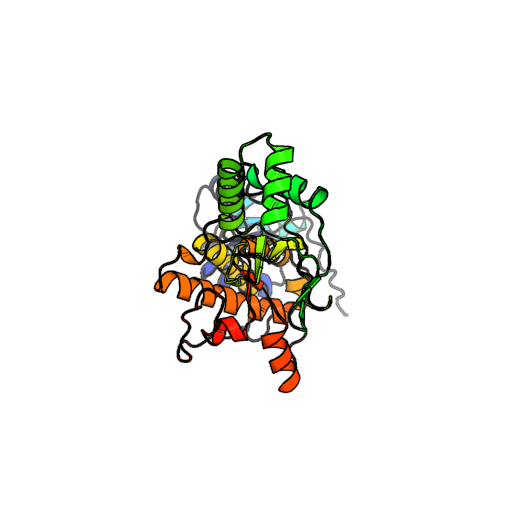 A O 1
ATOM 1567 N N . MET A 1 196 ? 28.380 -6.932 -32.919 1.00 35.88 196 MET A N 1
ATOM 1568 C CA . MET A 1 196 ? 26.989 -6.903 -32.404 1.00 35.88 196 MET A CA 1
ATOM 1569 C C . MET A 1 196 ? 26.877 -7.209 -30.903 1.00 35.88 196 MET A C 1
ATOM 1571 O O . MET A 1 196 ? 27.090 -8.333 -30.458 1.00 35.88 196 MET A O 1
ATOM 1575 N N . GLU A 1 197 ? 26.492 -6.202 -30.113 1.00 47.25 197 GLU A N 1
ATOM 1576 C CA . GLU A 1 197 ? 26.082 -6.381 -28.715 1.00 47.25 197 GLU A CA 1
ATOM 1577 C C . GLU A 1 197 ? 24.698 -7.048 -28.676 1.00 47.25 197 GLU A C 1
ATOM 1579 O O . GLU A 1 197 ? 23.670 -6.390 -28.826 1.00 47.25 197 GLU A O 1
ATOM 1584 N N . SER A 1 198 ? 24.652 -8.367 -28.482 1.00 53.31 198 SER A N 1
ATOM 1585 C CA . SER A 1 198 ? 23.387 -9.074 -28.248 1.00 53.31 198 SER A CA 1
ATOM 1586 C C . SER A 1 198 ? 23.019 -8.974 -26.767 1.00 53.31 198 SER A C 1
ATOM 1588 O O . SER A 1 198 ? 23.566 -9.690 -25.929 1.00 53.31 198 SER A O 1
ATOM 1590 N N . ILE A 1 199 ? 22.116 -8.050 -26.432 1.00 59.25 199 ILE A N 1
ATOM 1591 C CA . ILE A 1 199 ? 21.520 -7.949 -25.093 1.00 59.25 199 ILE A CA 1
ATOM 1592 C C . ILE A 1 199 ? 20.287 -8.853 -25.067 1.00 59.25 199 ILE A C 1
ATOM 1594 O O . ILE A 1 199 ? 19.369 -8.640 -25.860 1.00 59.25 199 ILE A O 1
ATOM 1598 N N . TYR A 1 200 ? 20.272 -9.838 -24.167 1.00 59.19 200 TYR A N 1
ATOM 1599 C CA . TYR A 1 200 ? 19.108 -10.698 -23.945 1.00 59.19 200 TYR A CA 1
ATOM 1600 C C . TYR A 1 200 ? 18.205 -10.073 -22.886 1.00 59.19 200 TYR A C 1
ATOM 1602 O O . TYR A 1 200 ? 18.640 -9.766 -21.770 1.00 59.19 200 TYR A O 1
ATOM 1610 N N . ILE A 1 201 ? 16.948 -9.878 -23.264 1.00 59.56 201 ILE A N 1
ATOM 1611 C CA . ILE A 1 201 ? 15.942 -9.147 -22.505 1.00 59.56 201 ILE A CA 1
ATOM 1612 C C . ILE A 1 201 ? 14.722 -10.056 -22.327 1.00 59.56 201 ILE A C 1
ATOM 1614 O O . ILE A 1 201 ? 14.356 -10.799 -23.236 1.00 59.56 201 ILE A O 1
ATOM 1618 N N . GLY A 1 202 ? 14.105 -10.013 -21.148 1.00 56.97 202 GLY A N 1
ATOM 1619 C CA . GLY A 1 202 ? 12.824 -10.663 -20.874 1.00 56.97 202 GLY A CA 1
ATOM 1620 C C . GLY A 1 202 ? 11.775 -9.650 -20.437 1.00 56.97 202 GLY A C 1
ATOM 1621 O O . GLY A 1 202 ? 12.094 -8.604 -19.866 1.00 56.97 202 GLY A O 1
ATOM 1622 N N . PHE A 1 203 ? 10.504 -9.956 -20.682 1.00 56.97 203 PHE A N 1
ATOM 1623 C CA . PHE A 1 203 ? 9.411 -9.200 -20.076 1.00 56.97 203 PHE A CA 1
ATOM 1624 C C . PHE A 1 203 ? 9.275 -9.581 -18.606 1.00 56.97 203 PHE A C 1
ATOM 1626 O O . PHE A 1 203 ? 9.262 -10.767 -18.294 1.00 56.97 203 PHE A O 1
ATOM 1633 N N . LEU A 1 204 ? 9.078 -8.603 -17.717 1.00 53.38 204 LEU A N 1
ATOM 1634 C CA . LEU A 1 204 ? 8.921 -8.867 -16.279 1.00 53.38 204 LEU A CA 1
ATOM 1635 C C . LEU A 1 204 ? 7.777 -9.841 -15.954 1.00 53.38 204 LEU A C 1
ATOM 1637 O O . LEU A 1 204 ? 7.896 -10.625 -15.023 1.00 53.38 204 LEU A O 1
ATOM 1641 N N . ASN A 1 205 ? 6.721 -9.864 -16.773 1.00 50.94 205 ASN A N 1
ATOM 1642 C CA . ASN A 1 205 ? 5.560 -10.756 -16.596 1.00 50.94 205 ASN A CA 1
ATOM 1643 C C . ASN A 1 205 ? 5.838 -12.199 -16.987 1.00 50.94 205 ASN A C 1
ATOM 1645 O O . ASN A 1 205 ? 5.086 -13.083 -16.603 1.00 50.94 205 ASN A O 1
ATOM 1649 N N . MET A 1 206 ? 6.858 -12.407 -17.818 1.00 45.03 206 MET A N 1
ATOM 1650 C CA . MET A 1 206 ? 7.201 -13.707 -18.396 1.00 45.03 206 MET A CA 1
ATOM 1651 C C . MET A 1 206 ? 8.336 -14.385 -17.623 1.00 45.03 206 MET A C 1
ATOM 1653 O O . MET A 1 206 ? 8.721 -15.509 -17.946 1.00 45.03 206 MET A O 1
ATOM 1657 N N . ILE A 1 207 ? 8.872 -13.708 -16.602 1.00 49.84 207 ILE A N 1
ATOM 1658 C CA . ILE A 1 207 ? 9.884 -14.234 -15.691 1.00 49.84 207 ILE A CA 1
ATOM 1659 C C . ILE A 1 207 ? 9.205 -15.241 -14.754 1.00 49.84 207 ILE A C 1
ATOM 1661 O O . ILE A 1 207 ? 8.878 -14.951 -13.609 1.00 49.84 207 ILE A O 1
ATOM 1665 N N . GLN A 1 208 ? 8.992 -16.455 -15.261 1.00 44.19 208 GLN A N 1
ATOM 1666 C CA . GLN A 1 208 ? 8.653 -17.645 -14.479 1.00 44.19 208 GLN A CA 1
ATOM 1667 C C . GLN A 1 208 ? 9.929 -18.229 -13.855 1.00 44.19 208 GLN A C 1
ATOM 1669 O O . GLN A 1 208 ? 10.306 -19.363 -14.134 1.00 44.19 208 GLN A O 1
ATOM 1674 N N . LEU A 1 209 ? 10.676 -17.437 -13.080 1.00 41.41 209 LEU A N 1
ATOM 1675 C CA . LEU A 1 209 ? 11.976 -17.899 -12.581 1.00 41.41 209 LEU A CA 1
ATOM 1676 C C . LEU A 1 209 ? 11.876 -18.942 -11.451 1.00 41.41 209 LEU A C 1
ATOM 1678 O O . LEU A 1 209 ? 12.900 -19.540 -11.139 1.00 41.41 209 LEU A O 1
ATOM 1682 N N . PHE A 1 210 ? 10.703 -19.194 -10.850 1.00 41.00 210 PHE A N 1
ATOM 1683 C CA . PHE A 1 210 ? 10.590 -20.044 -9.652 1.00 41.00 210 PHE A CA 1
ATOM 1684 C C . PHE A 1 210 ? 9.255 -20.809 -9.556 1.00 41.00 210 PHE A C 1
ATOM 1686 O O . PHE A 1 210 ? 8.265 -20.375 -10.151 1.00 41.00 210 PHE A O 1
ATOM 1693 N N . PRO A 1 211 ? 9.224 -21.961 -8.846 1.00 33.84 211 PRO A N 1
ATOM 1694 C CA . PRO A 1 211 ? 8.059 -22.839 -8.771 1.00 33.84 211 PRO A CA 1
ATOM 1695 C C . PRO A 1 211 ? 6.798 -22.142 -8.225 1.00 33.84 211 PRO A C 1
ATOM 1697 O O . PRO A 1 211 ? 6.885 -21.202 -7.433 1.00 33.84 211 PRO A O 1
ATOM 1700 N N . PRO A 1 212 ? 5.604 -22.630 -8.613 1.00 37.66 212 PRO A N 1
ATOM 1701 C CA . PRO A 1 212 ? 4.318 -21.966 -8.394 1.00 37.66 212 PRO A CA 1
ATOM 1702 C C . PRO A 1 212 ? 3.892 -21.796 -6.925 1.00 37.66 212 PRO A C 1
ATOM 1704 O O . PRO A 1 212 ? 2.906 -21.107 -6.666 1.00 37.66 212 PRO A O 1
ATOM 1707 N N . SER A 1 213 ? 4.620 -22.362 -5.959 1.00 39.12 213 SER A N 1
ATOM 1708 C CA . SER A 1 213 ? 4.233 -22.433 -4.543 1.00 39.12 213 SER A CA 1
ATOM 1709 C C . SER A 1 213 ? 4.293 -21.106 -3.769 1.00 39.12 213 SER A C 1
ATOM 1711 O O . SER A 1 213 ? 3.870 -21.074 -2.618 1.00 39.12 213 SER A O 1
ATOM 1713 N N . VAL A 1 214 ? 4.764 -20.010 -4.375 1.00 44.84 214 VAL A N 1
ATOM 1714 C CA . VAL A 1 214 ? 4.845 -18.673 -3.738 1.00 44.84 214 VAL A CA 1
ATOM 1715 C C . VAL A 1 214 ? 4.428 -17.562 -4.719 1.00 44.84 214 VAL A C 1
ATOM 1717 O O . VAL A 1 214 ? 4.928 -16.437 -4.710 1.00 44.84 214 VAL A O 1
ATOM 1720 N N . SER A 1 215 ? 3.538 -17.889 -5.658 1.00 40.56 215 SER A N 1
ATOM 1721 C CA . SER A 1 215 ? 3.222 -17.007 -6.782 1.00 40.56 215 SER A CA 1
ATOM 1722 C C . SER A 1 215 ? 2.256 -15.891 -6.398 1.00 40.56 215 SER A C 1
ATOM 1724 O O . SER A 1 215 ? 1.065 -15.964 -6.676 1.00 40.56 215 SER A O 1
ATOM 1726 N N . ILE A 1 216 ? 2.795 -14.788 -5.886 1.00 43.62 216 ILE A N 1
ATOM 1727 C CA . ILE A 1 216 ? 2.249 -13.461 -6.212 1.00 43.62 216 ILE A CA 1
ATOM 1728 C C . ILE A 1 216 ? 3.090 -12.895 -7.356 1.00 43.62 216 ILE A C 1
ATOM 1730 O O . ILE A 1 216 ? 3.570 -11.768 -7.350 1.00 43.62 216 ILE A O 1
ATOM 1734 N N . PHE A 1 217 ? 3.266 -13.717 -8.391 1.00 48.75 217 PHE A N 1
ATOM 1735 C CA . PHE A 1 217 ? 3.607 -13.234 -9.719 1.00 48.75 217 PHE A CA 1
ATOM 1736 C C . PHE A 1 217 ? 2.307 -12.768 -10.366 1.00 48.75 217 PHE A C 1
ATOM 1738 O O . PHE A 1 217 ? 1.800 -13.356 -11.319 1.00 48.75 217 PHE A O 1
ATOM 1745 N N . GLY A 1 218 ? 1.743 -11.695 -9.804 1.00 41.47 218 GLY A N 1
ATOM 1746 C CA . GLY A 1 218 ? 0.885 -10.830 -10.585 1.00 41.47 218 GLY A CA 1
ATOM 1747 C C . GLY A 1 218 ? 1.722 -10.378 -11.774 1.00 41.47 218 GLY A C 1
ATOM 1748 O O . GLY A 1 218 ? 2.659 -9.593 -11.615 1.00 41.47 218 GLY A O 1
ATOM 1749 N N . VAL A 1 219 ? 1.421 -10.943 -12.947 1.00 43.09 219 VAL A N 1
ATOM 1750 C CA . VAL A 1 219 ? 1.596 -10.314 -14.263 1.00 43.09 219 VAL A CA 1
ATOM 1751 C C . VAL A 1 219 ? 1.574 -8.794 -14.044 1.00 43.09 219 VAL A C 1
ATOM 1753 O O . VAL A 1 219 ? 0.637 -8.368 -13.385 1.00 43.09 219 VAL A O 1
ATOM 1756 N N . LEU A 1 220 ? 2.541 -7.984 -14.523 1.00 45.97 220 LEU A N 1
ATOM 1757 C CA . LEU A 1 220 ? 2.428 -6.509 -14.601 1.00 45.97 220 LEU A CA 1
ATOM 1758 C C . LEU A 1 220 ? 1.013 -6.203 -15.100 1.00 45.97 220 LEU A C 1
ATOM 1760 O O . LEU A 1 220 ? 0.749 -6.281 -16.304 1.00 45.97 220 LEU A O 1
ATOM 1764 N N . GLN A 1 221 ? 0.116 -5.943 -14.160 1.00 45.81 221 GLN A N 1
ATOM 1765 C CA . GLN A 1 221 ? -1.242 -5.480 -14.374 1.00 45.81 221 GLN A CA 1
ATOM 1766 C C . GLN A 1 221 ? -1.256 -3.962 -14.242 1.00 45.81 221 GLN A C 1
ATOM 1768 O O . GLN A 1 221 ? -2.187 -3.312 -14.707 1.00 45.81 221 GLN A O 1
ATOM 1773 N N . THR A 1 222 ? -0.201 -3.373 -13.669 1.00 51.47 222 THR A N 1
ATOM 1774 C CA . THR A 1 222 ? -0.114 -1.937 -13.474 1.00 51.47 222 THR A CA 1
ATOM 1775 C C . THR A 1 222 ? 0.160 -1.238 -14.807 1.00 51.47 222 THR A C 1
ATOM 1777 O O . THR A 1 222 ? 1.303 -1.044 -15.221 1.00 51.47 222 THR A O 1
ATOM 1780 N N . ILE A 1 223 ? -0.927 -0.824 -15.469 1.00 56.69 223 ILE A N 1
ATOM 1781 C CA . ILE A 1 223 ? -0.932 0.087 -16.630 1.00 56.69 223 ILE A CA 1
ATOM 1782 C C . ILE A 1 223 ? -0.479 1.505 -16.242 1.00 56.69 223 ILE A C 1
ATOM 1784 O O . ILE A 1 223 ? -0.280 2.364 -17.096 1.00 56.69 223 ILE A O 1
ATOM 1788 N N . LYS A 1 224 ? -0.273 1.749 -14.948 1.00 66.88 224 LYS A N 1
ATOM 1789 C CA . LYS A 1 224 ? 0.067 3.053 -14.390 1.00 66.88 224 LYS A CA 1
ATOM 1790 C C . LYS A 1 224 ? 1.568 3.323 -14.451 1.00 66.88 224 LYS A C 1
ATOM 1792 O O . LYS A 1 224 ? 2.380 2.396 -14.475 1.00 66.88 224 LYS A O 1
ATOM 1797 N N . ASN A 1 225 ? 1.931 4.600 -14.495 1.00 70.19 225 ASN A N 1
ATOM 1798 C CA . ASN A 1 225 ? 3.324 5.043 -14.498 1.00 70.19 225 ASN A CA 1
ATOM 1799 C C . ASN A 1 225 ? 4.075 4.587 -13.227 1.00 70.19 225 ASN A C 1
ATOM 1801 O O . ASN A 1 225 ? 3.456 4.393 -12.181 1.00 70.19 225 ASN A O 1
ATOM 1805 N N . PRO A 1 226 ? 5.409 4.407 -13.294 1.00 78.56 226 PRO A N 1
ATOM 1806 C CA . PRO A 1 226 ? 6.191 4.004 -12.131 1.00 78.56 226 PRO A CA 1
ATOM 1807 C C . PRO A 1 226 ? 6.123 5.073 -11.035 1.00 78.56 226 PRO A C 1
ATOM 1809 O O . PRO A 1 226 ? 6.483 6.230 -11.260 1.00 78.56 226 PRO A O 1
ATOM 1812 N N . LYS A 1 227 ? 5.694 4.668 -9.839 1.00 85.12 227 LYS A N 1
ATOM 1813 C CA . LYS A 1 227 ? 5.627 5.541 -8.664 1.00 85.12 227 LYS A CA 1
ATOM 1814 C C . LYS A 1 227 ? 7.009 5.711 -8.013 1.00 85.12 227 LYS A C 1
ATOM 1816 O O . LYS A 1 227 ? 7.850 4.810 -8.106 1.00 85.12 227 LYS A O 1
ATOM 1821 N N . PRO A 1 228 ? 7.261 6.834 -7.314 1.00 89.31 228 PRO A N 1
ATOM 1822 C CA . PRO A 1 228 ? 8.483 7.019 -6.536 1.00 89.31 228 PRO A CA 1
ATOM 1823 C C . PRO A 1 228 ? 8.677 5.911 -5.491 1.00 89.31 228 PRO A C 1
ATOM 1825 O O . PRO A 1 228 ? 7.772 5.622 -4.708 1.00 89.31 228 PRO A O 1
ATOM 1828 N N . ALA A 1 229 ? 9.879 5.329 -5.435 1.00 90.19 229 ALA A N 1
ATOM 1829 C CA . ALA A 1 229 ? 10.185 4.191 -4.562 1.00 90.19 229 ALA A CA 1
ATOM 1830 C C . ALA A 1 229 ? 9.902 4.483 -3.075 1.00 90.19 229 ALA A C 1
ATOM 1832 O O . ALA A 1 229 ? 9.344 3.641 -2.371 1.00 90.19 229 ALA A O 1
ATOM 1833 N N . ALA A 1 230 ? 10.230 5.694 -2.613 1.00 88.88 230 ALA A N 1
ATOM 1834 C CA . ALA A 1 230 ? 9.985 6.125 -1.238 1.00 88.88 230 ALA A CA 1
ATOM 1835 C C . ALA A 1 230 ? 8.488 6.108 -0.875 1.00 88.88 230 ALA A C 1
ATOM 1837 O O . ALA A 1 230 ? 8.126 5.595 0.182 1.00 88.88 230 ALA A O 1
ATOM 1838 N N . LEU A 1 231 ? 7.620 6.586 -1.776 1.00 88.81 231 LEU A N 1
ATOM 1839 C CA . LEU A 1 231 ? 6.169 6.603 -1.560 1.00 88.81 231 LEU A CA 1
ATOM 1840 C C . LEU A 1 231 ? 5.589 5.189 -1.510 1.00 88.81 231 LEU A C 1
ATOM 1842 O O . LEU A 1 231 ? 4.756 4.895 -0.655 1.00 88.81 231 LEU A O 1
ATOM 1846 N N . VAL A 1 232 ? 6.050 4.298 -2.394 1.00 89.81 232 VAL A N 1
ATOM 1847 C CA . VAL A 1 232 ? 5.609 2.895 -2.398 1.00 89.81 232 VAL A CA 1
ATOM 1848 C C . VAL A 1 232 ? 6.006 2.210 -1.088 1.00 89.81 232 VAL A C 1
ATOM 1850 O O . VAL A 1 232 ? 5.154 1.617 -0.430 1.00 89.81 232 VAL A O 1
ATOM 1853 N N . ALA A 1 233 ? 7.262 2.344 -0.649 1.00 90.69 233 ALA A N 1
ATOM 1854 C CA . ALA A 1 233 ? 7.708 1.761 0.619 1.00 90.69 233 ALA A CA 1
ATOM 1855 C C . ALA A 1 233 ? 6.973 2.344 1.835 1.00 90.69 233 ALA A C 1
ATOM 1857 O O . ALA A 1 233 ? 6.660 1.609 2.772 1.00 90.69 233 ALA A O 1
ATOM 1858 N N . GLU A 1 234 ? 6.658 3.641 1.827 1.00 88.94 234 GLU A N 1
ATOM 1859 C CA . GLU A 1 234 ? 5.865 4.263 2.887 1.00 88.94 234 GLU A CA 1
ATOM 1860 C C . GLU A 1 234 ? 4.429 3.717 2.927 1.00 88.94 234 GLU A C 1
ATOM 1862 O O . GLU A 1 234 ? 3.953 3.371 4.011 1.00 88.94 234 GLU A O 1
ATOM 1867 N N . LYS A 1 235 ? 3.758 3.591 1.769 1.00 88.38 235 LYS A N 1
ATOM 1868 C CA . LYS A 1 235 ? 2.413 2.993 1.667 1.00 88.38 235 LYS A CA 1
ATOM 1869 C C . LYS A 1 235 ? 2.418 1.549 2.191 1.00 88.38 235 LYS A C 1
ATOM 1871 O O . LYS A 1 235 ? 1.606 1.214 3.050 1.00 88.38 235 LYS A O 1
ATOM 1876 N N . ILE A 1 236 ? 3.379 0.727 1.757 1.00 90.25 236 ILE A N 1
ATOM 1877 C CA . ILE A 1 236 ? 3.566 -0.661 2.226 1.00 90.25 236 ILE A CA 1
ATOM 1878 C C . ILE A 1 236 ? 3.717 -0.705 3.750 1.00 90.25 236 ILE A C 1
ATOM 1880 O O . ILE A 1 236 ? 3.009 -1.459 4.418 1.00 90.25 236 ILE A O 1
ATOM 1884 N N . ARG A 1 237 ? 4.599 0.133 4.309 1.00 90.31 237 ARG A N 1
ATOM 1885 C CA . ARG A 1 237 ? 4.846 0.199 5.755 1.00 90.31 237 ARG A CA 1
ATOM 1886 C C . ARG A 1 237 ? 3.582 0.570 6.532 1.00 90.31 237 ARG A C 1
ATOM 1888 O O . ARG A 1 237 ? 3.290 -0.065 7.539 1.00 90.31 237 ARG A O 1
ATOM 1895 N N . LYS A 1 238 ? 2.836 1.587 6.087 1.00 88.00 238 LYS A N 1
ATOM 1896 C CA . LYS A 1 238 ? 1.598 2.033 6.752 1.00 88.00 238 LYS A CA 1
ATOM 1897 C C . LYS A 1 238 ? 0.539 0.936 6.775 1.00 88.00 238 LYS A C 1
ATOM 1899 O O . LYS A 1 238 ? -0.012 0.661 7.835 1.00 88.00 238 LYS A O 1
ATOM 1904 N N . ILE A 1 239 ? 0.307 0.281 5.635 1.00 88.25 239 ILE A N 1
ATOM 1905 C CA . ILE A 1 239 ? -0.665 -0.815 5.551 1.00 88.25 239 ILE A CA 1
ATOM 1906 C C . ILE A 1 239 ? -0.235 -1.975 6.453 1.00 88.25 239 ILE A C 1
ATOM 1908 O O . ILE A 1 239 ? -1.058 -2.497 7.197 1.00 88.25 239 ILE A O 1
ATOM 1912 N N . MET A 1 240 ? 1.050 -2.343 6.447 1.00 89.94 240 MET A N 1
ATOM 1913 C CA . MET A 1 240 ? 1.546 -3.434 7.288 1.00 89.94 240 MET A CA 1
ATOM 1914 C C . MET A 1 240 ? 1.380 -3.141 8.786 1.00 89.94 240 MET A C 1
ATOM 1916 O O . MET A 1 240 ? 0.923 -4.005 9.527 1.00 89.94 240 MET A O 1
ATOM 1920 N N . ILE A 1 241 ? 1.684 -1.918 9.235 1.00 88.25 241 ILE A N 1
ATOM 1921 C CA . ILE A 1 241 ? 1.460 -1.517 10.634 1.00 88.25 241 ILE A CA 1
ATOM 1922 C C . ILE A 1 241 ? -0.027 -1.603 10.986 1.00 88.25 241 ILE A C 1
ATOM 1924 O O . ILE A 1 241 ? -0.373 -2.174 12.016 1.00 88.25 241 ILE A O 1
ATOM 1928 N N . ALA A 1 242 ? -0.906 -1.082 10.125 1.00 87.50 242 ALA A N 1
ATOM 1929 C CA . ALA A 1 242 ? -2.347 -1.135 10.345 1.00 87.50 242 ALA A CA 1
ATOM 1930 C C . ALA A 1 242 ? -2.860 -2.578 10.476 1.00 87.50 242 ALA A C 1
ATOM 1932 O O . ALA A 1 242 ? -3.626 -2.872 11.387 1.00 87.50 242 ALA A O 1
ATOM 1933 N N . ILE A 1 243 ? -2.392 -3.483 9.609 1.00 88.06 243 ILE A N 1
ATOM 1934 C CA . ILE A 1 243 ? -2.707 -4.915 9.680 1.00 88.06 243 ILE A CA 1
ATOM 1935 C C . ILE A 1 243 ? -2.267 -5.483 11.031 1.00 88.06 243 ILE A C 1
ATOM 1937 O O . ILE A 1 243 ? -3.081 -6.055 11.752 1.00 88.06 243 ILE A O 1
ATOM 1941 N N . LEU A 1 244 ? -0.996 -5.315 11.403 1.00 88.31 244 LEU A N 1
ATOM 1942 C CA . LEU A 1 244 ? -0.482 -5.878 12.651 1.00 88.31 244 LEU A CA 1
ATOM 1943 C C . LEU A 1 244 ? -1.255 -5.360 13.865 1.00 88.31 244 LEU A C 1
ATOM 1945 O O . LEU A 1 244 ? -1.671 -6.149 14.703 1.00 88.31 244 LEU A O 1
ATOM 1949 N N . GLU A 1 245 ? -1.526 -4.059 13.935 1.00 86.19 245 GLU A N 1
ATOM 1950 C CA . GLU A 1 245 ? -2.293 -3.473 15.034 1.00 86.19 245 GLU A CA 1
ATOM 1951 C C . GLU A 1 245 ? -3.726 -4.016 15.145 1.00 86.19 245 GLU A C 1
ATOM 1953 O O . GLU A 1 245 ? -4.269 -4.116 16.248 1.00 86.19 245 GLU A O 1
ATOM 1958 N N . THR A 1 246 ? -4.358 -4.343 14.017 1.00 85.19 246 THR A N 1
ATOM 1959 C CA . THR A 1 246 ? -5.729 -4.867 13.987 1.00 85.19 246 THR A CA 1
ATOM 1960 C C . THR A 1 246 ? -5.785 -6.367 14.288 1.00 85.19 246 THR A C 1
ATOM 1962 O O . THR A 1 246 ? -6.789 -6.827 14.833 1.00 85.19 246 THR A O 1
ATOM 1965 N N . TYR A 1 247 ? -4.735 -7.135 13.987 1.00 87.56 247 TYR A N 1
ATOM 1966 C CA . TYR A 1 247 ? -4.743 -8.603 14.093 1.00 87.56 247 TYR A CA 1
ATOM 1967 C C . TYR A 1 247 ? -3.808 -9.182 15.165 1.00 87.56 247 TYR A C 1
ATOM 1969 O O . TYR A 1 247 ? -3.794 -10.398 15.363 1.00 87.56 247 TYR A O 1
ATOM 1977 N N . VAL A 1 248 ? -3.063 -8.340 15.883 1.00 88.19 248 VAL A N 1
ATOM 1978 C CA . VAL A 1 248 ? -2.331 -8.749 17.086 1.00 88.19 248 VAL A CA 1
ATOM 1979 C C . VAL A 1 248 ? -3.291 -8.959 18.263 1.00 88.19 248 VAL A C 1
ATOM 1981 O O . VAL A 1 248 ? -4.292 -8.241 18.425 1.00 88.19 248 VAL A O 1
ATOM 1984 N N . SER A 1 249 ? -2.986 -9.965 19.076 1.00 84.31 249 SER A N 1
ATOM 1985 C CA . SER A 1 249 ? -3.631 -10.232 20.355 1.00 84.31 249 SER A CA 1
ATOM 1986 C C . SER A 1 249 ? -3.400 -9.090 21.347 1.00 84.31 249 SER A C 1
ATOM 1988 O O . SER A 1 249 ? -2.450 -8.316 21.235 1.00 84.31 249 SER A O 1
ATOM 1990 N N . ASP A 1 250 ? -4.286 -8.975 22.336 1.00 79.00 250 ASP A N 1
ATOM 1991 C CA . ASP A 1 250 ? -4.259 -7.863 23.295 1.00 79.00 250 ASP A CA 1
ATOM 1992 C C . ASP A 1 250 ? -3.017 -7.894 24.210 1.00 79.00 250 ASP A C 1
ATOM 1994 O O . ASP A 1 250 ? -2.575 -6.850 24.686 1.00 79.00 250 ASP A O 1
ATOM 1998 N N . ASP A 1 251 ? -2.423 -9.075 24.414 1.00 78.88 251 ASP A N 1
ATOM 1999 C CA . ASP A 1 251 ? -1.152 -9.276 25.124 1.00 78.88 251 ASP A CA 1
ATOM 2000 C C . ASP A 1 251 ? 0.088 -8.999 24.251 1.00 78.88 251 ASP A C 1
ATOM 2002 O O . ASP A 1 251 ? 1.209 -8.973 24.758 1.00 78.88 251 ASP A O 1
ATOM 2006 N N . GLY A 1 252 ? -0.094 -8.774 22.945 1.00 78.06 252 GLY A N 1
ATOM 2007 C CA . GLY A 1 252 ? 0.994 -8.552 21.996 1.00 78.06 252 GLY A CA 1
ATOM 2008 C C . GLY A 1 252 ? 1.807 -9.805 21.659 1.00 78.06 252 GLY A C 1
ATOM 2009 O O . GLY A 1 252 ? 2.821 -9.689 20.978 1.00 78.06 252 GLY A O 1
ATOM 2010 N N . CYS A 1 253 ? 1.406 -10.989 22.134 1.00 80.00 253 CYS A N 1
ATOM 2011 C CA . CYS A 1 253 ? 2.199 -12.214 22.006 1.00 80.00 253 CYS A CA 1
ATOM 2012 C C . CYS A 1 253 ? 1.871 -13.048 20.762 1.00 80.00 253 CYS A C 1
ATOM 2014 O O . CYS A 1 253 ? 2.647 -13.933 20.400 1.00 80.00 253 CYS A O 1
ATOM 2016 N N . HIS A 1 254 ? 0.730 -12.809 20.114 1.00 82.50 254 HIS A N 1
ATOM 2017 C CA . HIS A 1 254 ? 0.273 -13.605 18.983 1.00 82.50 254 HIS A CA 1
ATOM 2018 C C . HIS A 1 254 ? -0.325 -12.735 17.877 1.00 82.50 254 HIS A C 1
ATOM 2020 O O . HIS A 1 254 ? -1.085 -11.804 18.128 1.00 82.50 254 HIS A O 1
ATOM 2026 N N . VAL A 1 255 ? -0.017 -13.073 16.628 1.00 86.69 255 VAL A N 1
ATOM 2027 C CA . VAL A 1 255 ? -0.594 -12.434 15.443 1.00 86.69 255 VAL A CA 1
ATOM 2028 C C . VAL A 1 255 ? -1.414 -13.474 14.690 1.00 86.69 255 VAL A C 1
ATOM 2030 O O . VAL A 1 255 ? -0.893 -14.522 14.306 1.00 86.69 255 VAL A O 1
ATOM 2033 N N . ASP A 1 256 ? -2.694 -13.183 14.454 1.00 87.19 256 ASP A N 1
ATOM 2034 C CA . ASP A 1 256 ? -3.596 -14.077 13.718 1.00 87.19 256 ASP A CA 1
ATOM 2035 C C . ASP A 1 256 ? -3.341 -13.988 12.201 1.00 87.19 256 ASP A C 1
ATOM 2037 O O . ASP A 1 256 ? -4.067 -13.337 11.442 1.00 87.19 256 ASP A O 1
ATOM 2041 N N . TYR A 1 257 ? -2.273 -14.647 11.742 1.00 86.12 257 TYR A N 1
ATOM 2042 C CA . TYR A 1 257 ? -1.877 -14.656 10.330 1.00 86.12 257 TYR A CA 1
ATOM 2043 C C . TYR A 1 257 ? -2.943 -15.258 9.402 1.00 86.12 257 TYR A C 1
ATOM 2045 O O . TYR A 1 257 ? -3.027 -14.865 8.237 1.00 86.12 257 TYR A O 1
ATOM 2053 N N . GLN A 1 258 ? -3.781 -16.177 9.898 1.00 85.94 258 GLN A N 1
ATOM 2054 C CA . GLN A 1 258 ? -4.863 -16.771 9.105 1.00 85.94 258 GLN A CA 1
ATOM 2055 C C . GLN A 1 258 ? -5.927 -15.729 8.777 1.00 85.94 258 GLN A C 1
ATOM 2057 O O . GLN A 1 258 ? -6.346 -15.600 7.623 1.00 85.94 258 GLN A O 1
ATOM 2062 N N . ARG A 1 259 ? -6.325 -14.937 9.774 1.00 86.75 259 ARG A N 1
ATOM 2063 C CA . ARG A 1 259 ? -7.289 -13.860 9.574 1.00 86.75 259 ARG A CA 1
ATOM 2064 C C . ARG A 1 259 ? -6.719 -12.732 8.723 1.00 86.75 259 ARG A C 1
ATOM 2066 O O . ARG A 1 259 ? -7.438 -12.239 7.856 1.00 86.75 259 ARG A O 1
ATOM 2073 N N . ILE A 1 260 ? -5.434 -12.397 8.888 1.00 88.38 260 ILE A N 1
ATOM 2074 C CA . ILE A 1 260 ? -4.740 -11.445 8.003 1.00 88.38 260 ILE A CA 1
ATOM 2075 C C . ILE A 1 260 ? -4.819 -11.911 6.547 1.00 88.38 260 ILE A C 1
ATOM 2077 O O . ILE A 1 260 ? -5.171 -11.128 5.672 1.00 88.38 260 ILE A O 1
ATOM 2081 N N . ARG A 1 261 ? -4.551 -13.194 6.267 1.00 85.44 261 ARG A N 1
ATOM 2082 C CA . ARG A 1 261 ? -4.564 -13.727 4.893 1.00 85.44 261 ARG A CA 1
ATOM 2083 C C . ARG A 1 261 ? -5.899 -13.517 4.177 1.00 85.44 261 ARG A C 1
ATOM 2085 O O . ARG A 1 261 ? -5.929 -13.369 2.957 1.00 85.44 261 ARG A O 1
ATOM 2092 N N . LEU A 1 262 ? -7.000 -13.552 4.925 1.00 84.50 262 LEU A N 1
ATOM 2093 C CA . LEU A 1 262 ? -8.358 -13.387 4.403 1.00 84.50 262 LEU A CA 1
ATOM 2094 C C . LEU A 1 262 ? -8.829 -11.926 4.394 1.00 84.50 262 LEU A C 1
ATOM 2096 O O . LEU A 1 262 ? -9.907 -11.647 3.859 1.00 84.50 262 LEU A O 1
ATOM 2100 N N . SER A 1 263 ? -8.040 -11.017 4.967 1.00 83.75 263 SER A N 1
ATOM 2101 C CA . SER A 1 263 ? -8.427 -9.635 5.202 1.00 83.75 263 SER A CA 1
ATOM 2102 C C . SER A 1 263 ? -8.328 -8.753 3.960 1.00 83.75 263 SER A C 1
ATOM 2104 O O . SER A 1 263 ? -7.520 -8.980 3.056 1.00 83.75 263 SER A O 1
ATOM 2106 N N . GLU A 1 264 ? -9.156 -7.710 3.923 1.00 79.44 264 GLU A N 1
ATOM 2107 C CA . GLU A 1 264 ? -9.146 -6.730 2.831 1.00 79.44 264 GLU A CA 1
ATOM 2108 C C . GLU A 1 264 ? -7.891 -5.850 2.860 1.00 79.44 264 GLU A C 1
ATOM 2110 O O . GLU A 1 264 ? -7.337 -5.496 1.817 1.00 79.44 264 GLU A O 1
ATOM 2115 N N . GLU A 1 265 ? -7.381 -5.539 4.053 1.00 82.38 265 GLU A N 1
ATOM 2116 C CA . GLU A 1 265 ? -6.155 -4.757 4.214 1.00 82.38 265 GLU A CA 1
ATOM 2117 C C . GLU A 1 265 ? -4.953 -5.489 3.606 1.00 82.38 265 GLU A C 1
ATOM 2119 O O . GLU A 1 265 ? -4.114 -4.873 2.943 1.00 82.38 265 GLU A O 1
ATOM 2124 N N . PHE A 1 266 ? -4.892 -6.814 3.773 1.00 85.81 266 PHE A N 1
ATOM 2125 C CA . PHE A 1 266 ? -3.837 -7.623 3.182 1.00 85.81 266 PHE A CA 1
ATOM 2126 C C . PHE A 1 266 ? -3.951 -7.692 1.655 1.00 85.81 266 PHE A C 1
ATOM 2128 O O . PHE A 1 266 ? -2.941 -7.570 0.966 1.00 85.81 266 PHE A O 1
ATOM 2135 N N . ARG A 1 267 ? -5.163 -7.769 1.085 1.00 81.75 267 ARG A N 1
ATOM 2136 C CA . ARG A 1 267 ? -5.347 -7.659 -0.378 1.00 81.75 267 ARG A CA 1
ATOM 2137 C C . ARG A 1 267 ? -4.807 -6.334 -0.927 1.00 81.75 267 ARG A C 1
ATOM 2139 O O . ARG A 1 267 ? -4.117 -6.329 -1.945 1.00 81.75 267 ARG A O 1
ATOM 2146 N N . ARG A 1 268 ? -5.035 -5.216 -0.231 1.00 79.81 268 ARG A N 1
ATOM 2147 C CA . ARG A 1 268 ? -4.459 -3.909 -0.604 1.00 79.81 268 ARG A CA 1
ATOM 2148 C C . ARG A 1 268 ? -2.948 -3.867 -0.500 1.00 79.81 268 ARG A C 1
ATOM 2150 O O . ARG A 1 268 ? -2.291 -3.334 -1.393 1.00 79.81 268 ARG A O 1
ATOM 2157 N N . TYR A 1 269 ? -2.399 -4.446 0.564 1.00 86.62 269 TYR A N 1
ATOM 2158 C CA . TYR A 1 269 ? -0.959 -4.612 0.703 1.00 86.62 269 TYR A CA 1
ATOM 2159 C C . TYR A 1 269 ? -0.368 -5.291 -0.543 1.00 86.62 269 TYR A C 1
ATOM 2161 O O . TYR A 1 269 ? 0.583 -4.769 -1.124 1.00 86.62 269 TYR A O 1
ATOM 2169 N N . LEU A 1 270 ? -0.984 -6.380 -1.023 1.00 84.00 270 LEU A N 1
ATOM 2170 C CA . LEU A 1 270 ? -0.538 -7.083 -2.230 1.00 84.00 270 LEU A CA 1
ATOM 2171 C C . LEU A 1 270 ? -0.571 -6.210 -3.489 1.00 84.00 270 LEU A C 1
ATOM 2173 O O . LEU A 1 270 ? 0.341 -6.307 -4.309 1.00 84.00 270 LEU A O 1
ATOM 2177 N N . ASN A 1 271 ? -1.571 -5.340 -3.641 1.00 79.50 271 ASN A N 1
ATOM 2178 C CA . ASN A 1 271 ? -1.642 -4.416 -4.777 1.00 79.50 271 ASN A CA 1
ATOM 2179 C C . ASN A 1 271 ? -0.502 -3.392 -4.750 1.00 79.50 271 ASN A C 1
ATOM 2181 O O . ASN A 1 271 ? 0.153 -3.179 -5.765 1.00 79.50 271 ASN A O 1
ATOM 2185 N N . VAL A 1 272 ? -0.201 -2.803 -3.589 1.00 83.94 272 VAL A N 1
ATOM 2186 C CA . VAL A 1 272 ? 0.915 -1.845 -3.469 1.00 83.94 272 VAL A CA 1
ATOM 2187 C C . VAL A 1 272 ? 2.268 -2.541 -3.655 1.00 83.94 272 VAL A C 1
ATOM 2189 O O . VAL A 1 272 ? 3.183 -1.968 -4.241 1.00 83.94 272 VAL A O 1
ATOM 2192 N N . VAL A 1 273 ? 2.407 -3.798 -3.219 1.00 85.94 273 VAL A N 1
ATOM 2193 C CA . VAL A 1 273 ? 3.615 -4.604 -3.472 1.00 85.94 273 VAL A CA 1
ATOM 2194 C C . VAL A 1 273 ? 3.878 -4.773 -4.974 1.00 85.94 273 VAL A C 1
ATOM 2196 O O . VAL A 1 273 ? 5.041 -4.794 -5.374 1.00 85.94 273 VAL A O 1
ATOM 2199 N N . GLN A 1 274 ? 2.848 -4.819 -5.829 1.00 79.81 274 GLN A N 1
ATOM 2200 C CA . GLN A 1 274 ? 3.042 -4.877 -7.286 1.00 79.81 274 GLN A CA 1
ATOM 2201 C C . GLN A 1 274 ? 3.703 -3.609 -7.846 1.00 79.81 274 GLN A C 1
ATOM 2203 O O . GLN A 1 274 ? 4.480 -3.705 -8.798 1.00 79.81 274 GLN A O 1
ATOM 2208 N N . ASP A 1 275 ? 3.484 -2.439 -7.235 1.00 82.44 275 ASP A N 1
ATOM 2209 C CA . ASP A 1 275 ? 4.116 -1.189 -7.676 1.00 82.44 275 ASP A CA 1
ATOM 2210 C C . ASP A 1 275 ? 5.651 -1.246 -7.538 1.00 82.44 275 ASP A C 1
ATOM 2212 O O . ASP A 1 275 ? 6.360 -0.608 -8.323 1.00 82.44 275 ASP A O 1
ATOM 2216 N N . LEU A 1 276 ? 6.190 -2.079 -6.628 1.00 84.69 276 LEU A N 1
ATOM 2217 C CA . LEU A 1 276 ? 7.637 -2.301 -6.468 1.00 84.69 276 LEU A CA 1
ATOM 2218 C C . LEU A 1 276 ? 8.310 -2.790 -7.748 1.00 84.69 276 LEU A C 1
ATOM 2220 O O . LEU A 1 276 ? 9.482 -2.481 -7.968 1.00 84.69 276 LEU A O 1
ATOM 2224 N N . GLN A 1 277 ? 7.588 -3.498 -8.619 1.00 80.12 277 GLN A N 1
ATOM 2225 C CA . GLN A 1 277 ? 8.156 -4.065 -9.842 1.00 80.12 277 GLN A CA 1
ATOM 2226 C C . GLN A 1 277 ? 8.808 -2.996 -10.723 1.00 80.12 277 GLN A C 1
ATOM 2228 O O . GLN A 1 277 ? 9.803 -3.279 -11.391 1.00 80.12 277 GLN A O 1
ATOM 2233 N N . ARG A 1 278 ? 8.277 -1.765 -10.704 1.00 78.69 278 ARG A N 1
ATOM 2234 C CA . ARG A 1 278 ? 8.674 -0.696 -11.627 1.00 78.69 278 ARG A CA 1
ATOM 2235 C C . ARG A 1 278 ? 9.412 0.477 -10.982 1.00 78.69 278 ARG A C 1
ATOM 2237 O O . ARG A 1 278 ? 9.853 1.363 -11.711 1.00 78.69 278 ARG A O 1
ATOM 2244 N N . VAL A 1 279 ? 9.579 0.497 -9.658 1.00 85.75 279 VAL A N 1
ATOM 2245 C CA . VAL A 1 279 ? 10.185 1.644 -8.956 1.00 85.75 279 VAL A CA 1
ATOM 2246 C C . VAL A 1 279 ? 11.636 1.898 -9.373 1.00 85.75 279 VAL A C 1
ATOM 2248 O O . VAL A 1 279 ? 12.406 0.966 -9.611 1.00 85.75 279 VAL A O 1
ATOM 2251 N N . ASP A 1 280 ? 12.036 3.169 -9.414 1.00 84.19 280 ASP A N 1
ATOM 2252 C CA . ASP A 1 280 ? 13.431 3.556 -9.644 1.00 84.19 280 ASP A CA 1
ATOM 2253 C C . ASP A 1 280 ? 14.202 3.636 -8.316 1.00 84.19 280 ASP A C 1
ATOM 2255 O O . ASP A 1 280 ? 14.168 4.636 -7.599 1.00 84.19 280 ASP A O 1
ATOM 2259 N N . VAL A 1 281 ? 14.914 2.557 -7.987 1.00 86.06 281 VAL A N 1
ATOM 2260 C CA . VAL A 1 281 ? 15.761 2.463 -6.783 1.00 86.06 281 VAL A CA 1
ATOM 2261 C C . VAL A 1 281 ? 17.059 3.272 -6.926 1.00 86.06 281 VAL A C 1
ATOM 2263 O O . VAL A 1 281 ? 17.709 3.595 -5.928 1.00 86.06 281 VAL A O 1
ATOM 2266 N N . LEU A 1 282 ? 17.487 3.592 -8.152 1.00 83.88 282 LEU A N 1
ATOM 2267 C CA . LEU A 1 282 ? 18.736 4.321 -8.391 1.00 83.88 282 LEU A CA 1
ATOM 2268 C C . LEU A 1 282 ? 18.602 5.808 -8.067 1.00 83.88 282 LEU A C 1
ATOM 2270 O O . LEU A 1 282 ? 19.599 6.424 -7.698 1.00 83.88 282 LEU A O 1
ATOM 2274 N N . ALA A 1 283 ? 17.386 6.348 -8.152 1.00 86.38 283 ALA A N 1
ATOM 2275 C CA . ALA A 1 283 ? 17.073 7.720 -7.769 1.00 86.38 283 ALA A CA 1
ATOM 2276 C C . ALA A 1 283 ? 17.187 7.981 -6.252 1.00 86.38 283 ALA A C 1
ATOM 2278 O O . ALA A 1 283 ? 17.268 9.135 -5.844 1.00 86.38 283 ALA A O 1
ATOM 2279 N N . LEU A 1 284 ? 17.208 6.931 -5.420 1.00 87.19 284 LEU A N 1
ATOM 2280 C CA . LEU A 1 284 ? 17.270 7.061 -3.964 1.00 87.19 284 LEU A CA 1
ATOM 2281 C C . LEU A 1 284 ? 18.680 7.406 -3.472 1.00 87.19 284 LEU A C 1
ATOM 2283 O O . LEU A 1 284 ? 19.669 6.761 -3.847 1.00 87.19 284 LEU A O 1
ATOM 2287 N N . THR A 1 285 ? 18.757 8.349 -2.532 1.00 88.75 285 THR A N 1
ATOM 2288 C CA . THR A 1 285 ? 19.967 8.600 -1.741 1.00 88.75 285 THR A CA 1
ATOM 2289 C C . THR A 1 285 ? 20.333 7.380 -0.889 1.00 88.75 285 THR A C 1
ATOM 2291 O O . THR A 1 285 ? 19.550 6.444 -0.713 1.00 88.75 285 THR A O 1
ATOM 2294 N N . ARG A 1 286 ? 21.542 7.367 -0.311 1.00 83.69 286 ARG A N 1
ATOM 2295 C CA . ARG A 1 286 ? 21.989 6.261 0.554 1.00 83.69 286 ARG A CA 1
ATOM 2296 C C . ARG A 1 286 ? 21.045 6.031 1.743 1.00 83.69 286 ARG A C 1
ATOM 2298 O O . ARG A 1 286 ? 20.721 4.884 2.030 1.00 83.69 286 ARG A O 1
ATOM 2305 N N . ALA A 1 287 ? 20.612 7.105 2.403 1.00 85.12 287 ALA A N 1
ATOM 2306 C CA . ALA A 1 287 ? 19.722 7.029 3.561 1.00 85.12 287 ALA A CA 1
ATOM 2307 C C . ALA A 1 287 ? 18.313 6.558 3.169 1.00 85.12 287 ALA A C 1
ATOM 2309 O O . ALA A 1 287 ? 17.754 5.676 3.816 1.00 85.12 287 ALA A O 1
ATOM 2310 N N . GLU A 1 288 ? 17.762 7.078 2.069 1.00 88.31 288 GLU A N 1
ATOM 2311 C CA . GLU A 1 288 ? 16.449 6.647 1.575 1.00 88.31 288 GLU A CA 1
ATOM 2312 C C . GLU A 1 288 ? 16.464 5.194 1.110 1.00 88.31 288 GLU A C 1
ATOM 2314 O O . GLU A 1 288 ? 15.506 4.467 1.344 1.00 88.31 288 GLU A O 1
ATOM 2319 N N . LYS A 1 289 ? 17.554 4.746 0.482 1.00 87.69 289 LYS A N 1
ATOM 2320 C CA . LYS A 1 289 ? 17.713 3.359 0.041 1.00 87.69 289 LYS A CA 1
ATOM 2321 C C . LYS A 1 289 ? 17.745 2.390 1.216 1.00 87.69 289 LYS A C 1
ATOM 2323 O O . LYS A 1 289 ? 17.103 1.346 1.148 1.00 87.69 289 LYS A O 1
ATOM 2328 N N . LEU A 1 290 ? 18.447 2.756 2.287 1.00 85.12 290 LEU A N 1
ATOM 2329 C CA . LEU A 1 290 ? 18.456 1.992 3.529 1.00 85.12 290 LEU A CA 1
ATOM 2330 C C . LEU A 1 290 ? 17.041 1.882 4.116 1.00 85.12 290 LEU A C 1
ATOM 2332 O O . LEU A 1 290 ? 16.550 0.777 4.338 1.00 85.12 290 LEU A O 1
ATOM 2336 N N . ALA A 1 291 ? 16.358 3.016 4.299 1.00 87.50 291 ALA A N 1
ATOM 2337 C CA . ALA A 1 291 ? 14.994 3.041 4.828 1.00 87.50 291 ALA A CA 1
ATOM 2338 C C . ALA A 1 291 ? 14.014 2.256 3.940 1.00 87.50 291 ALA A C 1
ATOM 2340 O O . ALA A 1 291 ? 13.169 1.513 4.441 1.00 87.50 291 ALA A O 1
ATOM 2341 N N . PHE A 1 292 ? 14.149 2.386 2.619 1.00 91.94 292 PHE A N 1
ATOM 2342 C CA . PHE A 1 292 ? 13.376 1.641 1.633 1.00 91.94 292 PHE A CA 1
ATOM 2343 C C . PHE A 1 292 ? 13.549 0.134 1.838 1.00 91.94 292 PHE A C 1
ATOM 2345 O O . PHE A 1 292 ? 12.569 -0.556 2.108 1.00 91.94 292 PHE A O 1
ATOM 2352 N N . PHE A 1 293 ? 14.780 -0.380 1.783 1.00 90.38 293 PHE A N 1
ATOM 2353 C CA . PHE A 1 293 ? 15.019 -1.819 1.891 1.00 90.38 293 PHE A CA 1
ATOM 2354 C C . PHE A 1 293 ? 14.695 -2.387 3.272 1.00 90.38 293 PHE A C 1
ATOM 2356 O O . PHE A 1 293 ? 14.215 -3.515 3.339 1.00 90.38 293 PHE A O 1
ATOM 2363 N N . LEU A 1 294 ? 14.865 -1.618 4.350 1.00 88.06 294 LEU A N 1
ATOM 2364 C CA . LEU A 1 294 ? 14.444 -2.029 5.690 1.00 88.06 294 LEU A CA 1
ATOM 2365 C C . LEU A 1 294 ? 12.920 -2.216 5.770 1.00 88.06 294 LEU A C 1
ATOM 2367 O O . LEU A 1 294 ? 12.440 -3.247 6.242 1.00 88.06 294 LEU A O 1
ATOM 2371 N N . ASN A 1 295 ? 12.151 -1.254 5.248 1.00 90.69 295 ASN A N 1
ATOM 2372 C CA . ASN A 1 295 ? 10.690 -1.342 5.210 1.00 90.69 295 ASN A CA 1
ATOM 2373 C C . ASN A 1 295 ? 10.214 -2.511 4.341 1.00 90.69 295 ASN A C 1
ATOM 2375 O O . ASN A 1 295 ? 9.291 -3.231 4.733 1.00 90.69 295 ASN A O 1
ATOM 2379 N N . ILE A 1 296 ? 10.849 -2.720 3.182 1.00 91.44 296 ILE A N 1
ATOM 2380 C CA . ILE A 1 296 ? 10.521 -3.845 2.304 1.00 91.44 296 ILE A CA 1
ATOM 2381 C C . ILE A 1 296 ? 10.869 -5.172 2.969 1.00 91.44 296 ILE A C 1
ATOM 2383 O O . ILE A 1 296 ? 10.018 -6.053 2.973 1.00 91.44 296 ILE A O 1
ATOM 2387 N N . TYR A 1 297 ? 12.047 -5.306 3.582 1.00 89.38 297 TYR A N 1
ATOM 2388 C CA . TYR A 1 297 ? 12.455 -6.527 4.274 1.00 89.38 297 TYR A CA 1
ATOM 2389 C C . TYR A 1 297 ? 11.454 -6.912 5.365 1.00 89.38 297 TYR A C 1
ATOM 2391 O O . TYR A 1 297 ? 10.914 -8.014 5.331 1.00 89.38 297 TYR A O 1
ATOM 2399 N N . ASN A 1 298 ? 11.142 -5.993 6.285 1.00 88.88 298 ASN A N 1
ATOM 2400 C CA . ASN A 1 298 ? 10.220 -6.274 7.390 1.00 88.88 298 ASN A CA 1
ATOM 2401 C C . ASN A 1 298 ? 8.838 -6.693 6.871 1.00 88.88 298 ASN A C 1
ATOM 2403 O O . ASN A 1 298 ? 8.245 -7.658 7.348 1.00 88.88 298 ASN A O 1
ATOM 2407 N N . SER A 1 299 ? 8.352 -6.006 5.836 1.00 89.19 299 SER A N 1
ATOM 2408 C CA . SER A 1 299 ? 7.061 -6.327 5.228 1.00 89.19 299 SER A CA 1
ATOM 2409 C C . SER A 1 299 ? 7.084 -7.678 4.503 1.00 89.19 299 SER A C 1
ATOM 2411 O O . SER A 1 299 ? 6.117 -8.431 4.560 1.00 89.19 299 SER A O 1
ATOM 2413 N N . MET A 1 300 ? 8.193 -7.992 3.834 1.00 86.94 300 MET A N 1
ATOM 2414 C CA . MET A 1 300 ? 8.414 -9.233 3.097 1.00 86.94 300 MET A CA 1
ATOM 2415 C C . MET A 1 300 ? 8.505 -10.441 4.038 1.00 86.94 300 MET A C 1
ATOM 2417 O O . MET A 1 300 ? 7.957 -11.487 3.707 1.00 86.94 300 MET A O 1
ATOM 2421 N N . VAL A 1 301 ? 9.107 -10.291 5.225 1.00 85.12 301 VAL A N 1
ATOM 2422 C CA . VAL A 1 301 ? 9.112 -11.330 6.272 1.00 85.12 301 VAL A CA 1
ATOM 2423 C C . VAL A 1 301 ? 7.686 -11.665 6.700 1.00 85.12 301 VAL A C 1
ATOM 2425 O O . VAL A 1 301 ? 7.299 -12.828 6.659 1.00 85.12 301 VAL A O 1
ATOM 2428 N N . ILE A 1 302 ? 6.886 -10.656 7.055 1.00 85.31 302 ILE A N 1
ATOM 2429 C CA . ILE A 1 302 ? 5.502 -10.871 7.504 1.00 85.31 302 ILE A CA 1
ATOM 2430 C C . ILE A 1 302 ? 4.668 -11.501 6.389 1.00 85.31 302 ILE A C 1
ATOM 2432 O O . ILE A 1 302 ? 3.934 -12.457 6.622 1.00 85.31 302 ILE A O 1
ATOM 2436 N N . HIS A 1 303 ? 4.814 -11.007 5.161 1.00 86.56 303 HIS A N 1
ATOM 2437 C CA . HIS A 1 303 ? 4.134 -11.579 4.008 1.00 86.56 303 HIS A CA 1
ATOM 2438 C C . HIS A 1 303 ? 4.502 -13.055 3.799 1.00 86.56 303 HIS A C 1
ATOM 2440 O O . HIS A 1 303 ? 3.621 -13.897 3.624 1.00 86.56 303 HIS A O 1
ATOM 2446 N N . ALA A 1 304 ? 5.788 -13.386 3.867 1.00 81.44 304 ALA A N 1
ATOM 2447 C CA . ALA A 1 304 ? 6.244 -14.759 3.747 1.00 81.44 304 ALA A CA 1
ATOM 2448 C C . ALA A 1 304 ? 5.657 -15.652 4.856 1.00 81.44 304 ALA A C 1
ATOM 2450 O O . ALA A 1 304 ? 5.205 -16.753 4.550 1.00 81.44 304 ALA A O 1
ATOM 2451 N N . THR A 1 305 ? 5.565 -15.161 6.098 1.00 81.88 305 THR A N 1
ATOM 2452 C CA . THR A 1 305 ? 4.920 -15.856 7.232 1.00 81.88 305 THR A CA 1
ATOM 2453 C C . THR A 1 305 ? 3.407 -16.042 7.053 1.00 81.88 305 THR A C 1
ATOM 2455 O O . THR A 1 305 ? 2.837 -17.025 7.515 1.00 81.88 305 THR A O 1
ATOM 2458 N N . ILE A 1 306 ? 2.723 -15.123 6.365 1.00 81.94 306 ILE A N 1
ATOM 2459 C CA . ILE A 1 306 ? 1.289 -15.266 6.053 1.00 81.94 306 ILE A CA 1
ATOM 2460 C C . ILE A 1 306 ? 1.059 -16.348 4.984 1.00 81.94 306 ILE A C 1
ATOM 2462 O O . ILE A 1 306 ? 0.049 -17.056 5.014 1.00 81.94 306 ILE A O 1
ATOM 2466 N N . GLN A 1 307 ? 1.974 -16.473 4.016 1.00 75.75 307 GLN A N 1
ATOM 2467 C CA . GLN A 1 307 ? 1.861 -17.455 2.931 1.00 75.75 307 GLN A CA 1
ATOM 2468 C C . GLN A 1 307 ? 2.325 -18.859 3.327 1.00 75.75 307 GLN A C 1
ATOM 2470 O O . GLN A 1 307 ? 1.660 -19.840 2.990 1.00 75.75 307 GLN A O 1
ATOM 2475 N N . LYS A 1 308 ? 3.469 -18.957 4.007 1.00 68.00 308 LYS A N 1
ATOM 2476 C CA . LYS A 1 308 ? 4.061 -20.207 4.488 1.00 68.00 308 LYS A CA 1
ATOM 2477 C C . LYS A 1 308 ? 3.951 -20.233 6.012 1.00 68.00 308 LYS A C 1
ATOM 2479 O O . LYS A 1 308 ? 4.350 -19.274 6.662 1.00 68.00 308 LYS A O 1
ATOM 2484 N N . VAL A 1 309 ? 3.475 -21.341 6.587 1.00 53.94 309 VAL A N 1
ATOM 2485 C CA . VAL A 1 309 ? 3.654 -21.588 8.029 1.00 53.94 309 VAL A CA 1
ATOM 2486 C C . VAL A 1 309 ? 5.158 -21.547 8.302 1.00 53.94 309 VAL A C 1
ATOM 2488 O O . VAL A 1 309 ? 5.922 -22.161 7.555 1.00 53.94 309 VAL A O 1
ATOM 2491 N N . TYR A 1 310 ? 5.576 -20.749 9.289 1.00 55.19 310 TYR A N 1
ATOM 2492 C CA . TYR A 1 310 ? 6.989 -20.533 9.587 1.00 55.19 310 TYR A CA 1
ATOM 2493 C C . TYR A 1 310 ? 7.693 -21.886 9.740 1.00 55.19 310 TYR A C 1
ATOM 2495 O O . TYR A 1 310 ? 7.199 -22.743 10.471 1.00 55.19 310 TYR A O 1
ATOM 2503 N N . PRO A 1 311 ? 8.813 -22.105 9.046 1.00 54.81 311 PRO A N 1
ATOM 2504 C CA . PRO A 1 311 ? 9.499 -23.375 9.134 1.00 54.81 311 PRO A CA 1
ATOM 2505 C C . PRO A 1 311 ? 10.157 -23.567 10.503 1.00 54.81 311 PRO A C 1
ATOM 2507 O O . PRO A 1 311 ? 11.001 -22.765 10.927 1.00 54.81 311 PRO A O 1
ATOM 2510 N N . ASP A 1 312 ? 9.795 -24.654 11.182 1.00 54.91 312 ASP A N 1
ATOM 2511 C CA . ASP A 1 312 ? 10.351 -25.018 12.488 1.00 54.91 312 ASP A CA 1
ATOM 2512 C C . ASP A 1 312 ? 11.818 -25.496 12.373 1.00 54.91 312 ASP A C 1
ATOM 2514 O O . ASP A 1 312 ? 12.568 -25.448 13.352 1.00 54.91 312 ASP A O 1
ATOM 2518 N N . GLY A 1 313 ? 12.283 -25.880 11.171 1.00 59.12 313 GLY A N 1
ATOM 2519 C CA . GLY A 1 313 ? 13.645 -26.372 10.916 1.00 59.12 313 GLY A CA 1
ATOM 2520 C C . GLY A 1 313 ? 14.658 -25.341 10.380 1.00 59.12 313 GLY A C 1
ATOM 2521 O O . GLY A 1 313 ? 14.335 -24.438 9.612 1.00 59.12 313 GLY A O 1
ATOM 2522 N N . MET A 1 314 ? 15.952 -25.515 10.705 1.00 54.34 314 MET A N 1
ATOM 2523 C CA . MET A 1 314 ? 17.049 -24.665 10.187 1.00 54.34 314 MET A CA 1
ATOM 2524 C C . MET A 1 314 ? 17.195 -24.693 8.653 1.00 54.34 314 MET A C 1
ATOM 2526 O O . MET A 1 314 ? 17.519 -23.668 8.050 1.00 54.34 314 MET A O 1
ATOM 2530 N N . LEU A 1 315 ? 16.986 -25.853 8.020 1.00 56.47 315 LEU A N 1
ATOM 2531 C CA . LEU A 1 315 ? 17.073 -26.007 6.560 1.00 56.47 315 LEU A CA 1
ATOM 2532 C C . LEU A 1 315 ? 15.918 -25.289 5.861 1.00 56.47 315 LEU A C 1
ATOM 2534 O O . LEU A 1 315 ? 16.137 -24.490 4.955 1.00 56.47 315 LEU A O 1
ATOM 2538 N N . GLU A 1 316 ? 14.711 -25.491 6.370 1.00 63.00 316 GLU A N 1
ATOM 2539 C CA . GLU A 1 316 ? 13.498 -24.866 5.864 1.00 63.00 316 GLU A CA 1
ATOM 2540 C C . GLU A 1 316 ? 13.511 -23.333 6.073 1.00 63.00 316 GLU A C 1
ATOM 2542 O O . GLU A 1 316 ? 13.052 -22.583 5.213 1.00 63.00 316 GLU A O 1
ATOM 2547 N N . ARG A 1 317 ? 14.136 -22.823 7.154 1.00 65.12 317 ARG A N 1
ATOM 2548 C CA . ARG A 1 317 ? 14.431 -21.381 7.298 1.00 65.12 317 ARG A CA 1
ATOM 2549 C C . ARG A 1 317 ? 15.334 -20.881 6.174 1.00 65.12 317 ARG A C 1
ATOM 2551 O O . ARG A 1 317 ? 15.072 -19.831 5.596 1.00 65.12 317 ARG A O 1
ATOM 2558 N N . LYS A 1 318 ? 16.399 -21.611 5.834 1.00 64.38 318 LYS A N 1
ATOM 2559 C CA . LYS A 1 318 ? 17.310 -21.204 4.754 1.00 64.38 318 LYS A CA 1
ATOM 2560 C C . LYS A 1 318 ? 16.599 -21.164 3.397 1.00 64.38 318 LYS A C 1
ATOM 2562 O O . LYS A 1 318 ? 16.876 -20.260 2.610 1.00 64.38 318 LYS A O 1
ATOM 2567 N N . GLU A 1 319 ? 15.690 -22.096 3.134 1.00 67.81 319 GLU A N 1
ATOM 2568 C CA . GLU A 1 319 ? 14.829 -22.074 1.945 1.00 67.81 319 GLU A CA 1
ATOM 2569 C C . GLU A 1 319 ? 13.872 -20.878 1.979 1.00 67.81 319 GLU A C 1
ATOM 2571 O O . GLU A 1 319 ? 13.824 -20.108 1.024 1.00 67.81 319 GLU A O 1
ATOM 2576 N N . PHE A 1 320 ? 13.213 -20.614 3.109 1.00 69.94 320 PHE A N 1
ATOM 2577 C CA . PHE A 1 320 ? 12.341 -19.449 3.298 1.00 69.94 320 PHE A CA 1
ATOM 2578 C C . PHE A 1 320 ? 13.027 -18.116 2.953 1.00 69.94 320 PHE A C 1
ATOM 2580 O O . PHE A 1 320 ? 12.480 -17.316 2.194 1.00 69.94 320 PHE A O 1
ATOM 2587 N N . PHE A 1 321 ? 14.256 -17.898 3.436 1.00 72.44 321 PHE A N 1
ATOM 2588 C CA . PHE A 1 321 ? 15.005 -16.659 3.197 1.00 72.44 321 PHE A CA 1
ATOM 2589 C C . PHE A 1 321 ? 15.575 -16.516 1.771 1.00 72.44 321 PHE A C 1
ATOM 2591 O O . PHE A 1 321 ? 16.040 -15.427 1.419 1.00 72.44 321 PHE A O 1
ATOM 2598 N N . ASN A 1 322 ? 15.583 -17.581 0.962 1.00 73.88 322 ASN A N 1
ATOM 2599 C CA . ASN A 1 322 ? 16.143 -17.575 -0.396 1.00 73.88 322 ASN A CA 1
ATOM 2600 C C . ASN A 1 322 ? 15.089 -17.743 -1.499 1.00 73.88 322 ASN A C 1
ATOM 2602 O O . ASN A 1 322 ? 15.268 -17.187 -2.579 1.00 73.88 322 ASN A O 1
ATOM 2606 N N . GLU A 1 323 ? 14.008 -18.476 -1.239 1.00 72.94 323 GLU A N 1
ATOM 2607 C CA . GLU A 1 323 ? 12.951 -18.760 -2.215 1.00 72.94 323 GLU A CA 1
ATOM 2608 C C . GLU A 1 323 ? 11.872 -17.679 -2.278 1.00 72.94 323 GLU A C 1
ATOM 2610 O O . GLU A 1 323 ? 11.257 -17.491 -3.327 1.00 72.94 323 GLU A O 1
ATOM 2615 N N . PHE A 1 324 ? 11.606 -16.983 -1.167 1.00 76.12 324 PHE A N 1
ATOM 2616 C CA . PHE A 1 324 ? 10.635 -15.894 -1.158 1.00 76.12 324 PHE A CA 1
ATOM 2617 C C . PHE A 1 324 ? 11.255 -14.669 -1.830 1.00 76.12 324 PHE A C 1
ATOM 2619 O O . PHE A 1 324 ? 12.302 -14.185 -1.392 1.00 76.12 324 PHE A O 1
ATOM 2626 N N . LEU A 1 325 ? 10.629 -14.180 -2.904 1.00 77.88 325 LEU A N 1
ATOM 2627 C CA . LEU A 1 325 ? 11.195 -13.149 -3.773 1.00 77.88 325 LEU A CA 1
ATOM 2628 C C . LEU A 1 325 ? 10.209 -12.017 -4.028 1.00 77.88 325 LEU A C 1
ATOM 2630 O O . LEU A 1 325 ? 9.061 -12.254 -4.396 1.00 77.88 325 LEU A O 1
ATOM 2634 N N . TYR A 1 326 ? 10.695 -10.782 -3.928 1.00 83.06 326 TYR A N 1
ATOM 2635 C CA . TYR A 1 326 ? 10.014 -9.596 -4.442 1.00 83.06 326 TYR A CA 1
ATOM 2636 C C . TYR A 1 326 ? 10.703 -9.102 -5.706 1.00 83.06 326 TYR A C 1
ATOM 2638 O O . TYR A 1 326 ? 11.927 -9.033 -5.776 1.00 83.06 326 TYR A O 1
ATOM 2646 N N . LEU A 1 327 ? 9.917 -8.708 -6.704 1.00 77.06 327 LEU A N 1
ATOM 2647 C CA . LEU A 1 327 ? 10.424 -7.982 -7.863 1.00 77.06 327 LEU A CA 1
ATOM 2648 C C . LEU A 1 327 ? 10.490 -6.492 -7.514 1.00 77.06 327 LEU A C 1
ATOM 2650 O O . LEU A 1 327 ? 9.460 -5.853 -7.321 1.00 77.06 327 LEU A O 1
ATOM 2654 N N . ILE A 1 328 ? 11.703 -5.947 -7.435 1.00 83.12 328 ILE A N 1
ATOM 2655 C CA . ILE A 1 328 ? 11.962 -4.549 -7.085 1.00 83.12 328 ILE A CA 1
ATOM 2656 C C . ILE A 1 328 ? 12.755 -3.902 -8.218 1.00 83.12 328 ILE A C 1
ATOM 2658 O O . ILE A 1 328 ? 13.876 -4.318 -8.519 1.00 83.12 328 ILE A O 1
ATOM 2662 N N . GLY A 1 329 ? 12.169 -2.891 -8.862 1.00 76.31 329 GLY A N 1
ATOM 2663 C CA . GLY A 1 329 ? 12.804 -2.146 -9.952 1.00 76.31 329 GLY A CA 1
ATOM 2664 C C . GLY A 1 329 ? 13.308 -3.038 -11.089 1.00 76.31 329 GLY A C 1
ATOM 2665 O O . GLY A 1 329 ? 14.401 -2.832 -11.606 1.00 76.31 329 GLY A O 1
ATOM 2666 N N . GLY A 1 330 ? 12.542 -4.074 -11.431 1.00 71.62 330 GLY A N 1
ATOM 2667 C CA . GLY A 1 330 ? 12.856 -5.020 -12.498 1.00 71.62 330 GLY A CA 1
ATOM 2668 C C . GLY A 1 330 ? 13.785 -6.186 -12.129 1.00 71.62 330 GLY A C 1
ATOM 2669 O O . GLY A 1 330 ? 14.094 -7.007 -13.000 1.00 71.62 330 GLY A O 1
ATOM 2670 N N . TYR A 1 331 ? 14.212 -6.296 -10.866 1.00 74.12 331 TYR A N 1
ATOM 2671 C CA . TYR A 1 331 ? 15.088 -7.371 -10.388 1.00 74.12 331 TYR A CA 1
ATOM 2672 C C . TYR A 1 331 ? 14.422 -8.181 -9.269 1.00 74.12 331 TYR A C 1
ATOM 2674 O O . TYR A 1 331 ? 13.804 -7.588 -8.387 1.00 74.12 331 TYR A O 1
ATOM 2682 N N . PRO A 1 332 ? 14.554 -9.519 -9.252 1.00 75.69 332 PRO A N 1
ATOM 2683 C CA . PRO A 1 332 ? 14.128 -10.320 -8.110 1.00 75.69 332 PRO A CA 1
ATOM 2684 C C . PRO A 1 332 ? 15.071 -10.077 -6.931 1.00 75.69 332 PRO A C 1
ATOM 2686 O O . PRO A 1 332 ? 16.282 -10.029 -7.125 1.00 75.69 332 PRO A O 1
ATOM 2689 N N . TYR A 1 333 ? 14.535 -9.942 -5.728 1.00 79.12 333 TYR A N 1
ATOM 2690 C CA . TYR A 1 333 ? 15.275 -9.812 -4.477 1.00 79.12 333 TYR A CA 1
ATOM 2691 C C . TYR A 1 333 ? 14.741 -10.826 -3.475 1.00 79.12 333 TYR A C 1
ATOM 2693 O O . TYR A 1 333 ? 13.533 -10.853 -3.247 1.00 79.12 333 TYR A O 1
ATOM 2701 N N . SER A 1 334 ? 15.622 -11.623 -2.869 1.00 82.56 334 SER A N 1
ATOM 2702 C CA . SER A 1 334 ? 15.282 -12.448 -1.702 1.00 82.56 334 SER A CA 1
ATOM 2703 C C . SER A 1 334 ? 15.495 -11.696 -0.392 1.00 82.56 334 SER A C 1
ATOM 2705 O O . SER A 1 334 ? 16.213 -10.692 -0.344 1.00 82.56 334 SER A O 1
ATOM 2707 N N . LEU A 1 335 ? 14.922 -12.211 0.700 1.00 82.50 335 LEU A N 1
ATOM 2708 C CA . LEU A 1 335 ? 15.192 -11.693 2.044 1.00 82.50 335 LEU A CA 1
ATOM 2709 C C . LEU A 1 335 ? 16.700 -11.713 2.353 1.00 82.50 335 LEU A C 1
ATOM 2711 O O . LEU A 1 335 ? 17.241 -10.717 2.831 1.00 82.50 335 LEU A O 1
ATOM 2715 N N . SER A 1 336 ? 17.396 -12.800 1.997 1.00 81.38 336 SER A N 1
ATOM 2716 C CA . SER A 1 336 ? 18.852 -12.925 2.162 1.00 81.38 336 SER A CA 1
ATOM 2717 C C . SER A 1 336 ? 19.635 -11.886 1.357 1.00 81.38 336 SER A C 1
ATOM 2719 O O . SER A 1 336 ? 20.629 -11.347 1.840 1.00 81.38 336 SER A O 1
ATOM 2721 N N . GLU A 1 337 ? 19.223 -11.603 0.120 1.00 82.31 337 GLU A N 1
ATOM 2722 C CA . GLU A 1 337 ? 19.889 -10.605 -0.726 1.00 82.31 337 GLU A CA 1
ATOM 2723 C C . GLU A 1 337 ? 19.692 -9.184 -0.198 1.00 82.31 337 GLU A C 1
ATOM 2725 O O . GLU A 1 337 ? 20.623 -8.377 -0.240 1.00 82.31 337 GLU A O 1
ATOM 2730 N N . ILE A 1 338 ? 18.498 -8.880 0.320 1.00 85.00 338 ILE A N 1
ATOM 2731 C CA . ILE A 1 338 ? 18.239 -7.594 0.963 1.00 85.00 338 ILE A CA 1
ATOM 2732 C C . ILE A 1 338 ? 19.120 -7.474 2.212 1.00 85.00 338 ILE A C 1
ATOM 2734 O O . ILE A 1 338 ? 19.919 -6.540 2.281 1.00 85.00 338 ILE A O 1
ATOM 2738 N N . GLN A 1 339 ? 19.060 -8.455 3.119 1.00 80.31 339 GLN A N 1
ATOM 2739 C CA . GLN A 1 339 ? 19.798 -8.471 4.387 1.00 80.31 339 GLN A CA 1
ATOM 2740 C C . GLN A 1 339 ? 21.316 -8.333 4.219 1.00 80.31 339 GLN A C 1
ATOM 2742 O O . GLN A 1 339 ? 21.948 -7.561 4.935 1.00 80.31 339 GLN A O 1
ATOM 2747 N N . ASN A 1 340 ? 21.913 -9.074 3.284 1.00 73.50 340 ASN A N 1
ATOM 2748 C CA . ASN A 1 340 ? 23.370 -9.178 3.183 1.00 73.50 340 ASN A CA 1
ATOM 2749 C C . ASN A 1 340 ? 24.032 -8.057 2.371 1.00 73.50 340 ASN A C 1
ATOM 2751 O O . ASN A 1 340 ? 25.253 -8.060 2.211 1.00 73.50 340 ASN A O 1
ATOM 2755 N N . GLY A 1 341 ? 23.275 -7.117 1.798 1.00 63.94 341 GLY A N 1
ATOM 2756 C CA . GLY A 1 341 ? 23.885 -5.991 1.080 1.00 63.94 341 GLY A CA 1
ATOM 2757 C C . GLY A 1 341 ? 24.485 -6.337 -0.292 1.00 63.94 341 GLY A C 1
ATOM 2758 O O . GLY A 1 341 ? 24.874 -5.432 -1.040 1.00 63.94 341 GLY A O 1
ATOM 2759 N N . TYR A 1 342 ? 24.617 -7.628 -0.617 1.00 50.16 342 TYR A N 1
ATOM 2760 C CA . TYR A 1 342 ? 25.491 -8.121 -1.676 1.00 50.16 342 TYR A CA 1
ATOM 2761 C C . TYR A 1 342 ? 24.703 -8.675 -2.860 1.00 50.16 342 TYR A C 1
ATOM 2763 O O . TYR A 1 342 ? 24.116 -9.753 -2.800 1.00 50.16 342 TYR A O 1
ATOM 2771 N N . SER A 1 343 ? 24.779 -7.967 -3.987 1.00 50.59 343 SER A N 1
ATOM 2772 C CA . SER A 1 343 ? 24.491 -8.544 -5.294 1.00 50.59 343 SER A CA 1
ATOM 2773 C C . SER A 1 343 ? 25.432 -7.946 -6.349 1.00 50.59 343 SER A C 1
ATOM 2775 O O . SER A 1 343 ? 25.498 -6.721 -6.475 1.00 50.59 343 SER A O 1
ATOM 2777 N N . PRO A 1 344 ? 26.184 -8.765 -7.108 1.00 43.66 344 PRO A N 1
ATOM 2778 C CA . PRO A 1 344 ? 27.153 -8.279 -8.093 1.00 43.66 344 PRO A CA 1
ATOM 2779 C C . PRO A 1 344 ? 26.510 -7.640 -9.337 1.00 43.66 344 PRO A C 1
ATOM 2781 O O . PRO A 1 344 ? 27.200 -6.952 -10.084 1.00 43.66 344 PRO A O 1
ATOM 2784 N N . SER A 1 345 ? 25.207 -7.841 -9.568 1.00 47.06 345 SER A N 1
ATOM 2785 C CA . SER A 1 345 ? 24.484 -7.355 -10.755 1.00 47.06 345 SER A CA 1
ATOM 2786 C C . SER A 1 345 ? 23.299 -6.428 -10.457 1.00 47.06 345 SER A C 1
ATOM 2788 O O . SER A 1 345 ? 22.673 -5.947 -11.401 1.00 47.06 345 SER A O 1
ATOM 2790 N N . LYS A 1 346 ? 22.985 -6.164 -9.181 1.00 61.06 346 LYS A N 1
ATOM 2791 C CA . LYS A 1 346 ? 21.803 -5.391 -8.758 1.00 61.06 346 LYS A CA 1
ATOM 2792 C C . LYS A 1 346 ? 22.210 -4.136 -7.969 1.00 61.06 346 LYS A C 1
ATOM 2794 O O . LYS A 1 346 ? 23.317 -4.084 -7.426 1.00 61.06 346 LYS A O 1
ATOM 2799 N N . PRO A 1 347 ? 21.336 -3.116 -7.868 1.00 57.06 347 PRO A N 1
ATOM 2800 C CA . PRO A 1 347 ? 21.542 -1.998 -6.951 1.00 57.06 347 PRO A CA 1
ATOM 2801 C C . PRO A 1 347 ? 21.837 -2.495 -5.528 1.00 57.06 347 PRO A C 1
ATOM 2803 O O . PRO A 1 347 ? 21.052 -3.262 -4.967 1.00 57.06 347 PRO A O 1
ATOM 2806 N N . LYS A 1 348 ? 22.965 -2.055 -4.950 1.00 60.06 348 LYS A N 1
ATOM 2807 C CA . LYS A 1 348 ? 23.374 -2.423 -3.585 1.00 60.06 348 LYS A CA 1
ATOM 2808 C C . LYS A 1 348 ? 22.322 -1.970 -2.575 1.00 60.06 348 LYS A C 1
ATOM 2810 O O . LYS A 1 348 ? 21.976 -0.789 -2.544 1.00 60.06 348 LYS A O 1
ATOM 2815 N N . THR A 1 349 ? 21.881 -2.883 -1.717 1.00 52.97 349 THR A N 1
ATOM 2816 C CA . THR A 1 349 ? 20.873 -2.627 -0.676 1.00 52.97 349 THR A CA 1
ATOM 2817 C C . THR A 1 349 ? 21.433 -1.833 0.514 1.00 52.97 349 THR A C 1
ATOM 2819 O O . THR A 1 349 ? 20.668 -1.261 1.273 1.00 52.97 349 THR A O 1
ATOM 2822 N N . THR A 1 350 ? 22.761 -1.660 0.602 1.00 54.12 350 THR A N 1
ATOM 2823 C CA . THR A 1 350 ? 23.471 -0.840 1.617 1.00 54.12 350 THR A CA 1
ATOM 2824 C C . THR A 1 350 ? 23.128 -1.192 3.073 1.00 54.12 350 THR A C 1
ATOM 2826 O O . THR A 1 350 ? 23.321 -0.362 3.951 1.00 54.12 350 THR A O 1
ATOM 2829 N N . LEU A 1 351 ? 22.661 -2.412 3.339 1.00 51.81 351 LEU A N 1
ATOM 2830 C CA . LEU A 1 351 ? 22.471 -2.925 4.694 1.00 51.81 351 LEU A CA 1
ATOM 2831 C C . LEU A 1 351 ? 23.814 -3.491 5.178 1.00 51.81 351 LEU A C 1
ATOM 2833 O O . LEU A 1 351 ? 24.393 -4.365 4.526 1.00 51.81 351 LEU A O 1
ATOM 2837 N N . GLN A 1 352 ? 24.363 -2.939 6.262 1.00 43.03 352 GLN A N 1
ATOM 2838 C CA . GLN A 1 352 ? 25.481 -3.561 6.981 1.00 43.03 352 GLN A CA 1
ATOM 2839 C C . GLN A 1 352 ? 24.903 -4.467 8.070 1.00 43.03 352 GLN A C 1
ATOM 2841 O O . GLN A 1 352 ? 23.906 -4.129 8.698 1.00 43.03 352 GLN A O 1
ATOM 2846 N N . SER A 1 353 ? 25.547 -5.607 8.322 1.00 42.47 353 SER A N 1
ATOM 2847 C CA . SER A 1 353 ? 25.113 -6.663 9.254 1.00 42.47 353 SER A CA 1
ATOM 2848 C C . SER A 1 353 ? 24.841 -6.216 10.704 1.00 42.47 353 SER A C 1
ATOM 2850 O O . SER A 1 353 ? 24.408 -7.031 11.512 1.00 42.47 353 SER A O 1
ATOM 2852 N N . SER A 1 354 ? 25.116 -4.956 11.052 1.00 38.22 354 SER A N 1
ATOM 2853 C CA . SER A 1 354 ? 24.860 -4.347 12.360 1.00 38.22 354 SER A CA 1
ATOM 2854 C C . SER A 1 354 ? 23.511 -3.627 12.475 1.00 38.22 354 SER A C 1
ATOM 2856 O O . SER A 1 354 ? 23.154 -3.206 13.572 1.00 38.22 354 SER A O 1
ATOM 2858 N N . GLU A 1 355 ? 22.774 -3.439 11.379 1.00 43.28 355 GLU A N 1
ATOM 2859 C CA . GLU A 1 355 ? 21.447 -2.819 11.414 1.00 43.28 355 GLU A CA 1
ATOM 2860 C C . GLU A 1 355 ? 20.424 -3.899 11.782 1.00 43.28 355 GLU A C 1
ATOM 2862 O O . GLU A 1 355 ? 20.083 -4.777 10.992 1.00 43.28 355 GLU A O 1
ATOM 2867 N N . THR A 1 356 ? 20.013 -3.893 13.048 1.00 36.09 356 THR A N 1
ATOM 2868 C CA . THR A 1 356 ? 19.106 -4.877 13.632 1.00 36.09 356 THR A CA 1
ATOM 2869 C C . THR A 1 356 ? 17.765 -4.880 12.906 1.00 36.09 356 THR A C 1
ATOM 2871 O O . THR A 1 356 ? 16.976 -3.940 12.992 1.00 36.09 356 THR A O 1
ATOM 2874 N N . PHE A 1 357 ? 17.471 -5.989 12.231 1.00 44.38 357 PHE A N 1
ATOM 2875 C CA . PHE A 1 357 ? 16.118 -6.313 11.810 1.00 44.38 357 PHE A CA 1
ATOM 2876 C C . PHE A 1 357 ? 15.311 -6.639 13.064 1.00 44.38 357 PHE A C 1
ATOM 2878 O O . PHE A 1 357 ? 15.483 -7.700 13.662 1.00 44.38 357 PHE A O 1
ATOM 2885 N N . GLN A 1 358 ? 14.460 -5.710 13.495 1.00 36.47 358 GLN A N 1
ATOM 2886 C CA . GLN A 1 358 ? 13.418 -6.033 14.461 1.00 36.47 358 GLN A CA 1
ATOM 2887 C C . GLN A 1 358 ? 12.397 -6.911 13.738 1.00 36.47 358 GLN A C 1
ATOM 2889 O O . GLN A 1 358 ? 11.515 -6.417 13.038 1.00 36.47 358 GLN A O 1
ATOM 2894 N N . ALA A 1 359 ? 12.583 -8.228 13.846 1.00 32.50 359 ALA A N 1
ATOM 2895 C CA . ALA A 1 359 ? 11.473 -9.150 13.699 1.00 32.50 359 ALA A CA 1
ATOM 2896 C C . ALA A 1 359 ? 10.486 -8.790 14.814 1.00 32.50 359 ALA A C 1
ATOM 2898 O O . ALA A 1 359 ? 10.859 -8.817 15.988 1.00 32.50 359 ALA A O 1
ATOM 2899 N N . TRP A 1 360 ? 9.308 -8.324 14.415 1.00 38.25 360 TRP A N 1
ATOM 2900 C CA . TRP A 1 360 ? 8.198 -8.049 15.318 1.00 38.25 360 TRP A CA 1
ATOM 2901 C C . TRP A 1 360 ? 7.587 -9.355 15.798 1.00 38.25 360 TRP A C 1
ATOM 2903 O O . TRP A 1 360 ? 7.438 -10.260 14.940 1.00 38.25 360 TRP A O 1
#

Radius of gyration: 25.42 Å; chains: 1; bounding box: 67×45×73 Å

Foldseek 3Di:
DDDPPPPLPQQAAKEKEAEFPDPQSLVVLVVCVVVVHDHAYDYCLLQVVCLVVCCVLVVDSDDTWMDTQSDTQGTSVSVVVVVVVVVVVVSSVVRSVDHRDPNGDDRDDPPPRPDPPPQPQQPLVVVVVQCVVQFPQAWDQDPNDIDHRKGWPVSQLVSQCVVVVDDSVVSNVSVVVCVLQLQKAFPDWDDDPDDDGTTIIHGLLRCPVADPLQDPSPRCPPSGGQDALLVLLSSLLRLLSVQQSNQADPVNPDGPLQVCLVDPSNVSSSVSLSSQLRHDLVPDDLVSLLSSLLSVLLSLVSVLCSSDVPDPDPVVNVCSQPRRWGNGNNDTDGSCQLQPQDDPPDPGSNHDNPPDNPND

pLDDT: mean 72.79, std 16.4, range [28.17, 91.94]